Protein AF-A0A973HWC4-F1 (afdb_monomer_lite)

pLDDT: mean 94.31, std 5.57, range [58.97, 98.62]

Radius of gyration: 25.68 Å; chains: 1; bounding box: 54×40×79 Å

Sequence (268 aa):
MAFENDDMAVAEPAFKYSVRLGRYSCHKSVKNYLQFARSAQALLNNPKDRQTQNKASEAFRALDELKEDYAEDKESLFEASIVESKTHLNMENQGEAKRSANNAEQLLAKLESPKMNYKLQMTETFIDTEQADKAQTLIDELKDLKLTDKQKIKLNNLDNNLNSEMLQRQTTSFNDKGVAHYERGELEQAIAAFNQATSYEQAGTSVLLNSIQAKISLMERNSPDKKTLKECRTLLLRIGEMAKNDDRFARYARLRKTYDRLCRAASE

Foldseek 3Di:
DCVVVVVLVVQQVVLVVQCVVCVPHPSHDLVSLLSNLVSLLVVLADLPDPVNVVSLVVNVVSLVSQCVVCVVPLVSLLSSLLSQLSSCLSNVNLVVSVVSLVSSVVSQVVDPDDDLVSLLSSLVSCLSSVVLVSNVVSLVVSVPDDDDPVSVVSSVVSVVSSVVVVLVVQLVVLLVQLVVCVVVVVLVSSLVSLCSSVVDLPRDLVSLLSNLVSLLVVCVVPPQDPVSLVVNVVSDVSNPDDDPPPPCVVSNVVSVVSSVVSVVRNVD

Secondary structure (DSSP, 8-state):
-GGGGT-HHHHHHHHHHHHHHHTTSTT--HHHHHHHHHHHHTT---TTSHHHHHHHHHHHHHHHHHHHHTTT-HHHHHHHHHHHHHHHHHTT-HHHHHHHHHHHHHHHHT-SS--HHHHHHHHHHHHHTT-HHHHHHHHHHHHTS---HHHHHHHHHHHHHHHHHHHHHHHHHHHHHHHHHHHTT-HHHHHHHHHHHHTSTT--HHHHHHHHHHHHHHHHHS---HHHHHHHHHHHHHH----TTSTTHHHHHHHHHHHHHHHHHTT-

Structure (mmCIF, N/CA/C/O backbone):
data_AF-A0A973HWC4-F1
#
_entry.id   AF-A0A973HWC4-F1
#
loop_
_atom_site.group_PDB
_atom_site.id
_atom_site.type_symbol
_atom_site.label_atom_id
_atom_site.label_alt_id
_atom_site.label_comp_id
_atom_site.label_asym_id
_atom_site.label_entity_id
_atom_site.label_seq_id
_atom_site.pdbx_PDB_ins_code
_atom_site.Cartn_x
_atom_site.Cartn_y
_atom_site.Cartn_z
_atom_site.occupancy
_atom_site.B_iso_or_equiv
_atom_site.auth_seq_id
_atom_site.auth_comp_id
_atom_site.auth_asym_id
_atom_site.auth_atom_id
_atom_site.pdbx_PDB_model_num
ATOM 1 N N . MET A 1 1 ? 23.371 13.520 -12.692 1.00 58.97 1 MET A N 1
ATOM 2 C CA . MET A 1 1 ? 22.454 13.873 -13.813 1.00 58.97 1 MET A CA 1
ATOM 3 C C . MET A 1 1 ? 21.068 14.192 -13.256 1.00 58.97 1 MET A C 1
ATOM 5 O O . MET A 1 1 ? 20.806 13.776 -12.142 1.00 58.97 1 MET A O 1
ATOM 9 N N . ALA A 1 2 ? 20.184 14.898 -13.980 1.00 70.44 2 ALA A N 1
ATOM 10 C CA . ALA A 1 2 ? 18.859 15.305 -13.464 1.00 70.44 2 ALA A CA 1
ATOM 11 C C . ALA A 1 2 ? 18.061 14.138 -12.843 1.00 70.44 2 ALA A C 1
ATOM 13 O O . ALA A 1 2 ? 17.567 14.259 -11.731 1.00 70.44 2 ALA A O 1
ATOM 14 N N . PHE A 1 3 ? 18.068 12.969 -13.493 1.00 66.56 3 PHE A N 1
ATOM 15 C CA . PHE A 1 3 ? 17.453 11.739 -12.976 1.00 66.56 3 PHE A CA 1
ATOM 16 C C . PHE A 1 3 ? 18.066 11.227 -11.663 1.00 66.56 3 PHE A C 1
ATOM 18 O O . PHE A 1 3 ? 17.366 10.694 -10.819 1.00 66.56 3 PHE A O 1
ATOM 25 N N . GLU A 1 4 ? 19.381 11.362 -11.495 1.00 71.06 4 GLU A N 1
ATOM 26 C CA . GLU A 1 4 ? 20.100 10.912 -10.291 1.00 71.06 4 GLU A CA 1
ATOM 27 C C . GLU A 1 4 ? 19.945 11.895 -9.122 1.00 71.06 4 GLU A C 1
ATOM 29 O O . GLU A 1 4 ? 20.221 11.530 -7.985 1.00 71.06 4 GLU A O 1
ATOM 34 N N . ASN A 1 5 ? 19.512 13.126 -9.412 1.00 75.69 5 ASN A N 1
ATOM 35 C CA . ASN A 1 5 ? 19.248 14.184 -8.437 1.00 75.69 5 ASN A CA 1
ATOM 36 C C . ASN A 1 5 ? 17.737 14.359 -8.171 1.00 75.69 5 ASN A C 1
ATOM 38 O O . ASN A 1 5 ? 17.340 15.392 -7.640 1.00 75.69 5 ASN A O 1
ATOM 42 N N . ASP A 1 6 ? 16.907 13.401 -8.600 1.00 77.12 6 ASP A N 1
ATOM 43 C CA . ASP A 1 6 ? 15.439 13.416 -8.508 1.00 77.12 6 ASP A CA 1
ATOM 44 C C . ASP A 1 6 ? 14.732 14.607 -9.197 1.00 77.12 6 ASP A C 1
ATOM 46 O O . ASP A 1 6 ? 13.539 14.843 -8.994 1.00 77.12 6 ASP A O 1
ATOM 50 N N . ASP A 1 7 ? 15.417 15.322 -10.097 1.00 85.56 7 ASP A N 1
ATOM 51 C CA . ASP A 1 7 ? 14.821 16.370 -10.931 1.00 85.56 7 ASP A CA 1
ATOM 52 C C . ASP A 1 7 ? 14.117 15.751 -12.150 1.00 85.56 7 ASP A C 1
ATOM 54 O O . ASP A 1 7 ? 14.599 15.764 -13.290 1.00 85.56 7 ASP A O 1
ATOM 58 N N . MET A 1 8 ? 12.954 15.153 -11.885 1.00 87.06 8 MET A N 1
ATOM 59 C CA . MET A 1 8 ? 12.165 14.440 -12.893 1.00 87.06 8 MET A CA 1
ATOM 60 C C . MET A 1 8 ? 11.544 15.376 -13.936 1.00 87.06 8 MET A C 1
ATOM 62 O O . MET A 1 8 ? 11.329 14.959 -15.075 1.00 87.06 8 MET A O 1
ATOM 66 N N . ALA A 1 9 ? 11.315 16.646 -13.583 1.00 85.44 9 ALA A N 1
ATOM 67 C CA . ALA A 1 9 ? 10.799 17.664 -14.497 1.00 85.44 9 ALA A CA 1
ATOM 68 C C . ALA A 1 9 ? 11.803 17.999 -15.610 1.00 85.44 9 ALA A C 1
ATOM 70 O O . ALA A 1 9 ? 11.399 18.258 -16.744 1.00 85.44 9 ALA A O 1
ATOM 71 N N . VAL A 1 10 ? 13.105 17.947 -15.309 1.00 87.75 10 VAL A N 1
ATOM 72 C CA . VAL A 1 10 ? 14.177 18.107 -16.302 1.00 87.75 10 VAL A CA 1
ATOM 73 C C . VAL A 1 10 ? 14.545 16.774 -16.963 1.00 87.75 10 VAL A C 1
ATOM 75 O O . VAL A 1 10 ? 14.842 16.737 -18.160 1.00 87.75 10 VAL A O 1
ATOM 78 N N . ALA A 1 11 ? 14.507 15.664 -16.220 1.00 87.38 11 ALA A N 1
ATOM 79 C CA . ALA A 1 11 ? 14.864 14.348 -16.749 1.00 87.38 11 ALA A CA 1
ATOM 80 C C . ALA A 1 11 ? 13.880 13.844 -17.818 1.00 87.38 11 ALA A C 1
ATOM 82 O O . ALA A 1 11 ? 14.311 13.325 -18.850 1.00 87.38 11 ALA A O 1
ATOM 83 N N . GLU A 1 12 ? 12.573 14.024 -17.606 1.00 92.81 12 GLU A N 1
ATOM 84 C CA . GLU A 1 12 ? 11.542 13.551 -18.534 1.00 92.81 12 GLU A CA 1
ATOM 85 C C . GLU A 1 12 ? 11.714 14.085 -19.964 1.00 92.81 12 GLU A C 1
ATOM 87 O O . GLU A 1 12 ? 11.825 13.260 -20.878 1.00 92.81 12 GLU A O 1
ATOM 92 N N . PRO A 1 13 ? 11.808 15.408 -20.211 1.00 91.00 13 PRO A N 1
ATOM 93 C CA . PRO A 1 13 ? 11.966 15.906 -21.570 1.00 91.00 13 PRO A CA 1
ATOM 94 C C . PRO A 1 13 ? 13.300 15.459 -22.180 1.00 91.00 13 PRO A C 1
ATOM 96 O O . PRO A 1 13 ? 13.346 15.136 -23.366 1.00 91.00 13 PRO A O 1
ATOM 99 N N . ALA A 1 14 ? 14.378 15.362 -21.395 1.00 91.31 14 ALA A N 1
ATOM 100 C CA . ALA A 1 14 ? 15.679 14.895 -21.879 1.00 91.31 14 ALA A CA 1
ATOM 101 C C . ALA A 1 14 ? 15.636 13.434 -22.370 1.00 91.31 14 ALA A C 1
ATOM 103 O O . ALA A 1 14 ? 16.148 13.118 -23.453 1.00 91.31 14 ALA A O 1
ATOM 104 N N . PHE A 1 15 ? 14.980 12.541 -21.623 1.00 91.88 15 PHE A N 1
ATOM 105 C CA . PHE A 1 15 ? 14.791 11.159 -22.061 1.00 91.88 15 PHE A CA 1
ATOM 106 C C . PHE A 1 15 ? 13.797 11.051 -23.216 1.00 91.88 15 PHE A C 1
ATOM 108 O O . PHE A 1 15 ? 14.046 10.282 -24.143 1.00 91.88 15 PHE A O 1
ATOM 115 N N . LYS A 1 16 ? 12.747 11.881 -23.245 1.00 91.88 16 LYS A N 1
ATOM 116 C CA . LYS A 1 16 ? 11.830 11.976 -24.391 1.00 91.88 16 LYS A CA 1
ATOM 117 C C . LYS A 1 16 ? 12.575 12.317 -25.681 1.00 91.88 16 LYS A C 1
ATOM 119 O O . LYS A 1 16 ? 12.367 11.680 -26.714 1.00 91.88 16 LYS A O 1
ATOM 124 N N . TYR A 1 17 ? 13.480 13.297 -25.628 1.00 92.19 17 TYR A N 1
ATOM 125 C CA . TYR A 1 17 ? 14.336 13.642 -26.764 1.00 92.19 17 TYR A CA 1
ATOM 126 C C . TYR A 1 17 ? 15.286 12.500 -27.134 1.00 92.19 17 TYR A C 1
ATOM 128 O O . TYR A 1 17 ? 15.424 12.200 -28.319 1.00 92.19 17 TYR A O 1
ATOM 136 N N . SER A 1 18 ? 15.886 11.833 -26.145 1.00 91.19 18 SER A N 1
ATOM 137 C CA . SER A 1 18 ? 16.770 10.680 -26.369 1.00 91.19 18 SER A CA 1
ATOM 138 C C . SER A 1 18 ? 16.052 9.523 -27.069 1.00 91.19 18 SER A C 1
ATOM 140 O O . SER A 1 18 ? 16.591 8.960 -28.018 1.00 91.19 18 SER A O 1
ATOM 142 N N . VAL A 1 19 ? 14.815 9.212 -26.668 1.00 91.50 19 VAL A N 1
ATOM 143 C CA . VAL A 1 19 ? 13.956 8.231 -27.351 1.00 91.50 19 VAL A CA 1
ATOM 144 C C . VAL A 1 19 ? 13.692 8.672 -28.789 1.00 91.50 19 VAL A C 1
ATOM 146 O O . VAL A 1 19 ? 13.937 7.914 -29.723 1.00 91.50 19 VAL A O 1
ATOM 149 N N . ARG A 1 20 ? 13.273 9.927 -28.995 1.00 91.12 20 ARG A N 1
ATOM 150 C CA . ARG A 1 20 ? 12.935 10.447 -30.328 1.00 91.12 20 ARG A CA 1
ATOM 151 C C . ARG A 1 20 ? 14.114 10.423 -31.305 1.00 91.12 20 ARG A C 1
ATOM 153 O O . ARG A 1 20 ? 13.920 10.082 -32.466 1.00 91.12 20 ARG A O 1
ATOM 160 N N . LEU A 1 21 ? 15.310 10.803 -30.854 1.00 90.56 21 LEU A N 1
ATOM 161 C CA . LEU A 1 21 ? 16.526 10.813 -31.678 1.00 90.56 21 LEU A CA 1
ATOM 162 C C . LEU A 1 21 ? 17.102 9.403 -31.866 1.00 90.56 21 LEU A C 1
ATOM 164 O O . LEU A 1 21 ? 17.622 9.082 -32.932 1.00 90.56 21 LEU A O 1
ATOM 168 N N . GLY A 1 22 ? 16.986 8.552 -30.844 1.00 89.25 22 GLY A N 1
ATOM 169 C CA . GLY A 1 22 ? 17.477 7.178 -30.862 1.00 89.25 22 GLY A CA 1
ATOM 170 C C . GLY A 1 22 ? 16.628 6.226 -31.705 1.00 89.25 22 GLY A C 1
ATOM 171 O O . GLY A 1 22 ? 17.175 5.269 -32.240 1.00 89.25 22 GLY A O 1
ATOM 172 N N . ARG A 1 23 ? 15.329 6.509 -31.867 1.00 87.44 23 ARG A N 1
ATOM 173 C CA . ARG A 1 23 ? 14.291 5.607 -32.403 1.00 87.44 23 ARG A CA 1
ATOM 174 C C . ARG A 1 23 ? 14.672 4.802 -33.649 1.00 87.44 23 ARG A C 1
ATOM 176 O O . ARG A 1 23 ? 14.354 3.619 -33.728 1.00 87.44 23 ARG A O 1
ATOM 183 N N . TYR A 1 24 ? 15.345 5.443 -34.603 1.00 86.94 24 TYR A N 1
ATOM 184 C CA . TYR A 1 24 ? 15.732 4.856 -35.893 1.00 86.94 24 TYR A CA 1
ATOM 185 C C . TYR A 1 24 ? 17.252 4.816 -36.091 1.00 86.94 24 TYR A C 1
ATOM 187 O O . TYR A 1 24 ? 17.741 4.867 -37.217 1.00 86.94 24 TYR A O 1
ATOM 195 N N . SER A 1 25 ? 18.017 4.781 -35.000 1.00 87.38 25 SER A N 1
ATOM 196 C CA . SER A 1 25 ? 19.480 4.772 -35.040 1.00 87.38 25 SER A CA 1
ATOM 197 C C . SER A 1 25 ? 20.066 3.650 -34.188 1.00 87.38 25 SER A C 1
ATOM 199 O O . SER A 1 25 ? 19.376 3.007 -33.398 1.00 87.38 25 SER A O 1
ATOM 201 N N . CYS A 1 26 ? 21.381 3.461 -34.293 1.00 79.88 26 CYS A N 1
ATOM 202 C CA . CYS A 1 26 ? 22.136 2.558 -33.424 1.00 79.88 26 CYS A CA 1
ATOM 203 C C . CYS A 1 26 ? 22.135 2.980 -31.942 1.00 79.88 26 CYS A C 1
ATOM 205 O O . CYS A 1 26 ? 22.594 2.222 -31.093 1.00 79.88 26 CYS A O 1
ATOM 207 N N . HIS A 1 27 ? 21.624 4.173 -31.618 1.00 84.44 27 HIS A N 1
ATOM 208 C CA . HIS A 1 27 ? 21.503 4.676 -30.250 1.00 84.44 27 HIS A CA 1
ATOM 209 C C . HIS A 1 27 ? 20.153 4.341 -29.593 1.00 84.44 27 HIS A C 1
ATOM 211 O O . HIS A 1 27 ? 19.895 4.778 -28.467 1.00 84.44 27 HIS A O 1
ATOM 217 N N . LYS A 1 28 ? 19.284 3.573 -30.267 1.00 89.00 28 LYS A N 1
ATOM 218 C CA . LYS A 1 28 ? 18.062 3.023 -29.669 1.00 89.00 28 LYS A CA 1
ATOM 219 C C . LYS A 1 28 ? 18.419 2.168 -28.451 1.00 89.00 28 LYS A C 1
ATOM 221 O O . LYS A 1 28 ? 19.285 1.300 -28.524 1.00 89.00 28 LYS A O 1
ATOM 226 N N . SER A 1 29 ? 17.781 2.431 -27.313 1.00 93.00 29 SER A N 1
ATOM 227 C CA . SER A 1 29 ? 18.136 1.776 -26.054 1.00 93.00 29 SER A CA 1
ATOM 228 C C . SER A 1 29 ? 16.935 1.627 -25.138 1.00 93.00 29 SER A C 1
ATOM 230 O O . SER A 1 29 ? 16.309 2.628 -24.788 1.00 93.00 29 SER A O 1
ATOM 232 N N . VAL A 1 30 ? 16.709 0.402 -24.658 1.00 93.62 30 VAL A N 1
ATOM 233 C CA . VAL A 1 30 ? 15.759 0.049 -23.587 1.00 93.62 30 VAL A CA 1
ATOM 234 C C . VAL A 1 30 ? 15.823 1.049 -22.432 1.00 93.62 30 VAL A C 1
ATOM 236 O O . VAL A 1 30 ? 14.798 1.556 -21.979 1.00 93.62 30 VAL A O 1
ATOM 239 N N . LYS A 1 31 ? 17.038 1.400 -21.992 1.00 93.75 31 LYS A N 1
ATOM 240 C CA . LYS A 1 31 ? 17.255 2.321 -20.873 1.00 93.75 31 LYS A CA 1
ATOM 241 C C . LYS A 1 31 ? 16.602 3.681 -21.119 1.00 93.75 31 LYS A C 1
ATOM 243 O O . LYS A 1 31 ? 15.996 4.221 -20.205 1.00 93.75 31 LYS A O 1
ATOM 248 N N . ASN A 1 32 ? 16.691 4.233 -22.328 1.00 93.44 32 ASN A N 1
ATOM 249 C CA . ASN A 1 32 ? 16.110 5.545 -22.624 1.00 93.44 32 ASN A CA 1
ATOM 250 C C . ASN A 1 32 ? 14.579 5.515 -22.552 1.00 93.44 32 ASN A C 1
ATOM 252 O O . ASN A 1 32 ? 13.986 6.434 -21.993 1.00 93.44 32 ASN A O 1
ATOM 256 N N . TYR A 1 33 ? 13.954 4.451 -23.058 1.00 95.81 33 TYR A N 1
ATOM 257 C CA . TYR A 1 33 ? 12.503 4.258 -22.988 1.00 95.81 33 TYR A CA 1
ATOM 258 C C . TYR A 1 33 ? 12.023 4.062 -21.543 1.00 95.81 33 TYR A C 1
ATOM 260 O O . TYR A 1 33 ? 11.111 4.762 -21.103 1.00 95.81 33 TYR A O 1
ATOM 268 N N . LEU A 1 34 ? 12.672 3.178 -20.774 1.00 95.81 34 LEU A N 1
ATOM 269 C CA . LEU A 1 34 ? 12.318 2.951 -19.368 1.00 95.81 34 LEU A CA 1
ATOM 270 C C . LEU A 1 34 ? 12.499 4.217 -18.525 1.00 95.81 34 LEU A C 1
ATOM 272 O O . LEU A 1 34 ? 11.627 4.542 -17.722 1.00 95.81 34 LEU A O 1
ATOM 276 N N . GLN A 1 35 ? 13.595 4.958 -18.713 1.00 95.06 35 GLN A N 1
ATOM 277 C CA . GLN A 1 35 ? 13.838 6.183 -17.948 1.00 95.06 35 GLN A CA 1
ATOM 278 C C . GLN A 1 35 ? 12.908 7.322 -18.356 1.00 95.06 35 GLN A C 1
ATOM 280 O O . GLN A 1 35 ? 12.453 8.057 -17.484 1.00 95.06 35 GLN A O 1
ATOM 285 N N . PHE A 1 36 ? 12.549 7.429 -19.638 1.00 95.94 36 PHE A N 1
ATOM 286 C CA . PHE A 1 36 ? 11.492 8.339 -20.073 1.00 95.94 36 PHE A CA 1
ATOM 287 C C . PHE A 1 36 ? 10.180 8.052 -19.334 1.00 95.94 36 PHE A C 1
ATOM 289 O O . PHE A 1 36 ? 9.623 8.950 -18.703 1.00 95.94 36 PHE A O 1
ATOM 296 N N . ALA A 1 37 ? 9.724 6.797 -19.350 1.00 96.25 37 ALA A N 1
ATOM 297 C CA . ALA A 1 37 ? 8.481 6.412 -18.694 1.00 96.25 37 ALA A CA 1
ATOM 298 C C . ALA A 1 37 ? 8.535 6.631 -17.169 1.00 96.25 37 ALA A C 1
ATOM 300 O O . ALA A 1 37 ? 7.612 7.217 -16.607 1.00 96.25 37 ALA A O 1
ATOM 301 N N . ARG A 1 38 ? 9.633 6.253 -16.497 1.00 95.19 38 ARG A N 1
ATOM 302 C CA . ARG A 1 38 ? 9.817 6.468 -15.048 1.00 95.19 38 ARG A CA 1
ATOM 303 C C . ARG A 1 38 ? 9.838 7.950 -14.668 1.00 95.19 38 ARG A C 1
ATOM 305 O O . ARG A 1 38 ? 9.208 8.336 -13.690 1.00 95.19 38 ARG A O 1
ATOM 312 N N . SER A 1 39 ? 10.511 8.800 -15.442 1.00 93.94 39 SER A N 1
ATOM 313 C CA . SER A 1 39 ? 10.478 10.248 -15.198 1.00 93.94 39 SER A CA 1
ATOM 314 C C . SER A 1 39 ? 9.094 10.843 -15.461 1.00 93.94 39 SER A C 1
ATOM 316 O O . SER A 1 39 ? 8.664 11.727 -14.724 1.00 93.94 39 SER A O 1
ATOM 318 N N . ALA A 1 40 ? 8.362 10.335 -16.458 1.00 93.75 40 ALA A N 1
ATOM 319 C CA . ALA A 1 40 ? 6.988 10.753 -16.713 1.00 93.75 40 ALA A CA 1
ATOM 320 C C . ALA A 1 40 ? 6.047 10.398 -15.551 1.00 93.75 40 ALA A C 1
ATOM 322 O O . ALA A 1 40 ? 5.208 11.224 -15.202 1.00 93.75 40 ALA A O 1
ATOM 323 N N . GLN A 1 41 ? 6.217 9.234 -14.908 1.00 94.25 41 GLN A N 1
ATOM 324 C CA . GLN A 1 41 ? 5.400 8.797 -13.765 1.00 94.25 41 GLN A CA 1
ATOM 325 C C . GLN A 1 41 ? 5.384 9.794 -12.607 1.00 94.25 41 GLN A C 1
ATOM 327 O O . GLN A 1 41 ? 4.327 10.010 -12.020 1.00 94.25 41 GLN A O 1
ATOM 332 N N . ALA A 1 42 ? 6.522 10.427 -12.309 1.00 90.94 42 ALA A N 1
ATOM 333 C CA . ALA A 1 42 ? 6.634 11.428 -11.245 1.00 90.94 42 ALA A CA 1
ATOM 334 C C . ALA A 1 42 ? 5.786 12.690 -11.504 1.00 90.94 42 ALA A C 1
ATOM 336 O O . ALA A 1 42 ? 5.522 13.470 -10.592 1.00 90.94 42 ALA A O 1
ATOM 337 N N . LEU A 1 43 ? 5.358 12.893 -12.753 1.00 90.75 43 LEU A N 1
ATOM 338 C CA . LEU A 1 43 ? 4.545 14.026 -13.184 1.00 90.75 43 LEU A CA 1
ATOM 339 C C . LEU A 1 43 ? 3.058 13.666 -13.320 1.00 90.75 43 LEU A C 1
ATOM 341 O O . LEU A 1 43 ? 2.255 14.541 -13.640 1.00 90.75 43 LEU A O 1
ATOM 345 N N . LEU A 1 44 ? 2.677 12.403 -13.098 1.00 93.75 44 LEU A N 1
ATOM 346 C CA . LEU A 1 44 ? 1.295 11.937 -13.228 1.00 93.75 44 LEU A CA 1
ATOM 347 C C . LEU A 1 44 ? 0.492 12.229 -11.960 1.00 93.75 44 LEU A C 1
ATOM 349 O O . LEU A 1 44 ? 0.107 11.330 -11.220 1.00 93.75 44 LEU A O 1
ATOM 353 N N . ASN A 1 45 ? 0.249 13.515 -11.726 1.00 88.25 45 ASN A N 1
ATOM 354 C CA . ASN A 1 45 ? -0.578 14.000 -10.629 1.00 88.25 45 ASN A CA 1
ATOM 355 C C . ASN A 1 45 ? -1.972 14.348 -11.163 1.00 88.25 45 ASN A C 1
ATOM 357 O O . ASN A 1 45 ? -2.085 14.934 -12.236 1.00 88.25 45 ASN A O 1
ATOM 361 N N . ASN A 1 46 ? -3.032 14.040 -10.410 1.00 92.00 46 ASN A N 1
ATOM 362 C CA . ASN A 1 46 ? -4.427 14.303 -10.796 1.00 92.00 46 ASN A CA 1
ATOM 363 C C . ASN A 1 46 ? -4.839 13.628 -12.133 1.00 92.00 46 ASN A C 1
ATOM 365 O O . ASN A 1 46 ? -4.859 14.278 -13.181 1.00 92.00 46 ASN A O 1
ATOM 369 N N . PRO A 1 47 ? -5.240 12.343 -12.113 1.00 92.62 47 PRO A N 1
ATOM 370 C CA . PRO A 1 47 ? -5.563 11.548 -13.313 1.00 92.62 47 PRO A CA 1
ATOM 371 C C . PRO A 1 47 ? -6.680 12.106 -14.206 1.00 92.62 47 PRO A C 1
ATOM 373 O O . PRO A 1 47 ? -6.831 11.698 -15.361 1.00 92.62 47 PRO A O 1
ATOM 376 N N . LYS A 1 48 ? -7.497 13.021 -13.672 1.00 92.94 48 LYS A N 1
ATOM 377 C CA . LYS A 1 48 ? -8.598 13.668 -14.397 1.00 92.94 48 LYS A CA 1
ATOM 378 C C . LYS A 1 48 ? -8.125 14.826 -15.275 1.00 92.94 48 LYS A C 1
ATOM 380 O O . LYS A 1 48 ? -8.874 15.255 -16.149 1.00 92.94 48 LYS A O 1
ATOM 385 N N . ASP A 1 49 ? -6.916 15.337 -15.047 1.00 96.50 49 ASP A N 1
ATOM 386 C CA . ASP A 1 49 ? -6.350 16.401 -15.862 1.00 96.50 49 ASP A CA 1
ATOM 387 C C . ASP A 1 49 ? -5.917 15.889 -17.246 1.00 96.50 49 ASP A C 1
ATOM 389 O O . ASP A 1 49 ? -5.310 14.825 -17.398 1.00 96.50 49 ASP A O 1
ATOM 393 N N . ARG A 1 50 ? -6.206 16.682 -18.283 1.00 95.94 50 ARG A N 1
ATOM 394 C CA . ARG A 1 50 ? -5.921 16.313 -19.673 1.00 95.94 50 ARG A CA 1
ATOM 395 C C . ARG A 1 50 ? -4.420 16.224 -19.957 1.00 95.94 50 ARG A C 1
ATOM 397 O O . ARG A 1 50 ? -4.010 15.389 -20.762 1.00 95.94 50 ARG A O 1
ATOM 404 N N . GLN A 1 51 ? -3.595 17.079 -19.351 1.00 94.06 51 GLN A N 1
ATOM 405 C CA . GLN A 1 51 ? -2.143 17.025 -19.539 1.00 94.06 51 GLN A CA 1
ATOM 406 C C . GLN A 1 51 ? -1.571 15.759 -18.903 1.00 94.06 51 GLN A C 1
ATOM 408 O O . GLN A 1 51 ? -0.767 15.077 -19.542 1.00 94.06 51 GLN A O 1
ATOM 413 N N . THR A 1 52 ? -2.051 15.397 -17.712 1.00 95.50 52 THR A N 1
ATOM 414 C CA . THR A 1 52 ? -1.703 14.138 -17.041 1.00 95.50 52 THR A CA 1
ATOM 415 C C . THR A 1 52 ? -2.073 12.922 -17.892 1.00 95.50 52 THR A C 1
ATOM 417 O O . THR A 1 52 ? -1.227 12.063 -18.139 1.00 95.50 52 THR A O 1
ATOM 420 N N . GLN A 1 53 ? -3.287 12.882 -18.448 1.00 96.75 53 GLN A N 1
ATOM 421 C CA . GLN A 1 53 ? -3.721 11.802 -19.347 1.00 96.75 53 GLN A CA 1
ATOM 422 C C . GLN A 1 53 ? -2.871 11.705 -20.620 1.00 96.75 53 GLN A C 1
ATOM 424 O O . GLN A 1 53 ? -2.489 10.608 -21.038 1.00 96.75 53 GLN A O 1
ATOM 429 N N . ASN A 1 54 ? -2.540 12.847 -21.229 1.00 96.00 54 ASN A N 1
ATOM 430 C CA . ASN A 1 54 ? -1.673 12.885 -22.404 1.00 96.00 54 ASN A CA 1
ATOM 431 C C . ASN A 1 54 ? -0.277 12.348 -22.074 1.00 96.00 54 ASN A C 1
ATOM 433 O O . ASN A 1 54 ? 0.257 11.539 -22.828 1.00 96.00 54 ASN A O 1
ATOM 437 N N . LYS A 1 55 ? 0.301 12.753 -20.938 1.00 95.56 55 LYS A N 1
ATOM 438 C CA . LYS A 1 55 ? 1.633 12.307 -20.516 1.00 95.56 55 LYS A CA 1
ATOM 439 C C . LYS A 1 55 ? 1.660 10.817 -20.171 1.00 95.56 55 LYS A C 1
ATOM 441 O O . LYS A 1 55 ? 2.583 10.122 -20.586 1.00 95.56 55 LYS A O 1
ATOM 446 N N . ALA A 1 56 ? 0.623 10.302 -19.509 1.00 97.12 56 ALA A N 1
ATOM 447 C CA . ALA A 1 56 ? 0.467 8.865 -19.295 1.00 97.12 56 ALA A CA 1
ATOM 448 C C . ALA A 1 56 ? 0.399 8.110 -20.634 1.00 97.12 56 ALA A C 1
ATOM 450 O O . ALA A 1 56 ? 1.094 7.117 -20.819 1.00 97.12 56 ALA A O 1
ATOM 451 N N . SER A 1 57 ? -0.363 8.629 -21.602 1.00 97.56 57 SER A N 1
ATOM 452 C CA . SER A 1 57 ? -0.463 8.043 -22.947 1.00 97.56 57 SER A CA 1
ATOM 453 C C . SER A 1 57 ? 0.876 8.033 -23.692 1.00 97.56 57 SER A C 1
ATOM 455 O O . SER A 1 57 ? 1.168 7.089 -24.420 1.00 97.56 57 SER A O 1
ATOM 457 N N . GLU A 1 58 ? 1.707 9.065 -23.529 1.00 96.56 58 GLU A N 1
ATOM 458 C CA . GLU A 1 58 ? 3.064 9.081 -24.087 1.00 96.56 58 GLU A CA 1
ATOM 459 C C . GLU A 1 58 ? 3.962 8.021 -23.444 1.00 96.56 58 GLU A C 1
ATOM 461 O O . GLU A 1 58 ? 4.688 7.333 -24.162 1.00 96.56 58 GLU A O 1
ATOM 466 N N . ALA A 1 59 ? 3.891 7.862 -22.119 1.00 97.00 59 ALA A N 1
ATOM 467 C CA . ALA A 1 59 ? 4.629 6.824 -21.408 1.00 97.00 59 ALA A CA 1
ATOM 468 C C . ALA A 1 59 ? 4.203 5.420 -21.866 1.00 97.00 59 ALA A C 1
ATOM 470 O O . ALA A 1 59 ? 5.069 4.609 -22.179 1.00 97.00 59 ALA A O 1
ATOM 471 N N . PHE A 1 60 ? 2.897 5.153 -21.992 1.00 98.12 60 PHE A N 1
ATOM 472 C CA . PHE A 1 60 ? 2.395 3.871 -22.502 1.00 98.12 60 PHE A CA 1
ATOM 473 C C . PHE A 1 60 ? 2.877 3.589 -23.924 1.00 98.12 60 PHE A C 1
ATOM 475 O O . PHE A 1 60 ? 3.455 2.540 -24.159 1.00 98.12 60 PHE A O 1
ATOM 482 N N . ARG A 1 61 ? 2.780 4.558 -24.845 1.00 97.56 61 ARG A N 1
ATOM 483 C CA . ARG A 1 61 ? 3.287 4.386 -26.220 1.00 97.56 61 ARG A CA 1
ATOM 484 C C . ARG A 1 61 ? 4.777 4.058 -26.270 1.00 97.56 61 ARG A C 1
ATOM 486 O O . ARG A 1 61 ? 5.204 3.283 -27.116 1.00 97.56 61 ARG A O 1
ATOM 493 N N . ALA A 1 62 ? 5.572 4.670 -25.395 1.00 96.50 62 ALA A N 1
ATOM 494 C CA . ALA A 1 62 ? 6.995 4.372 -25.305 1.00 96.50 62 ALA A CA 1
ATOM 495 C C . ALA A 1 62 ? 7.253 2.951 -24.771 1.00 96.50 62 ALA A C 1
ATOM 497 O O . ALA A 1 62 ? 8.183 2.289 -25.225 1.00 96.50 62 ALA A O 1
ATOM 498 N N . LEU A 1 63 ? 6.440 2.475 -23.827 1.00 97.69 63 LEU A N 1
ATOM 499 C CA . LEU A 1 63 ? 6.535 1.114 -23.295 1.00 97.69 63 LEU A CA 1
ATOM 500 C C . LEU A 1 63 ? 6.057 0.074 -24.318 1.00 97.69 63 LEU A C 1
ATOM 502 O O . LEU A 1 63 ? 6.725 -0.944 -24.473 1.00 97.69 63 LEU A O 1
ATOM 506 N N . ASP A 1 64 ? 4.981 0.352 -25.056 1.00 97.50 64 ASP A N 1
ATOM 507 C CA . ASP A 1 64 ? 4.491 -0.495 -26.151 1.00 97.50 64 ASP A CA 1
ATOM 508 C C . ASP A 1 64 ? 5.557 -0.655 -27.237 1.00 97.50 64 ASP A C 1
ATOM 510 O O . ASP A 1 64 ? 5.902 -1.772 -27.612 1.00 97.50 64 ASP A O 1
ATOM 514 N N . GLU A 1 65 ? 6.163 0.452 -27.670 1.00 95.50 65 GLU A N 1
ATOM 515 C CA . GLU A 1 65 ? 7.249 0.421 -28.649 1.00 95.50 65 GLU A CA 1
ATOM 516 C C . GLU A 1 65 ? 8.461 -0.373 -28.140 1.00 95.50 65 GLU A C 1
ATOM 518 O O . GLU A 1 65 ? 8.981 -1.227 -28.853 1.00 95.50 65 GLU A O 1
ATOM 523 N N . LEU A 1 66 ? 8.875 -0.168 -26.881 1.00 95.75 66 LEU A N 1
ATOM 524 C CA . LEU A 1 66 ? 9.926 -0.985 -26.269 1.00 95.75 66 LEU A CA 1
ATOM 525 C C . LEU A 1 66 ? 9.569 -2.476 -26.333 1.00 95.75 66 LEU A C 1
ATOM 527 O O . LEU A 1 66 ? 10.424 -3.291 -26.667 1.00 95.75 66 LEU A O 1
ATOM 531 N N . LYS A 1 67 ? 8.328 -2.852 -26.021 1.00 96.19 67 LYS A N 1
ATOM 532 C CA . LYS A 1 67 ? 7.912 -4.259 -26.027 1.00 96.19 67 LYS A CA 1
ATOM 533 C C . LYS A 1 67 ? 7.882 -4.866 -27.425 1.00 96.19 67 LYS A C 1
ATOM 535 O O . LYS A 1 67 ? 8.211 -6.039 -27.560 1.00 96.19 67 LYS A O 1
ATOM 540 N N . GLU A 1 68 ? 7.505 -4.094 -28.440 1.00 95.88 68 GLU A N 1
ATOM 541 C CA . GLU A 1 68 ? 7.537 -4.534 -29.838 1.00 95.88 68 GLU A CA 1
ATOM 542 C C . GLU A 1 68 ? 8.978 -4.738 -30.322 1.00 95.88 68 GLU A C 1
ATOM 544 O O . GLU A 1 68 ? 9.309 -5.775 -30.894 1.00 95.88 68 GLU A O 1
ATOM 549 N N . ASP A 1 69 ? 9.854 -3.772 -30.048 1.00 93.56 69 ASP A N 1
ATOM 550 C CA . ASP A 1 69 ? 11.237 -3.783 -30.525 1.00 93.56 69 ASP A CA 1
ATOM 551 C C . ASP A 1 69 ? 12.140 -4.780 -29.787 1.00 93.56 69 ASP A C 1
ATOM 553 O O . ASP A 1 69 ? 13.119 -5.273 -30.350 1.00 93.56 69 ASP A O 1
ATOM 557 N N . TYR A 1 70 ? 11.826 -5.063 -28.521 1.00 94.56 70 TYR A N 1
ATOM 558 C CA . TYR A 1 70 ? 12.602 -5.932 -27.635 1.00 94.56 70 TYR A CA 1
ATOM 559 C C . TYR A 1 70 ? 11.778 -7.142 -27.162 1.00 94.56 70 TYR A C 1
ATOM 561 O O . TYR A 1 70 ? 11.930 -7.601 -26.031 1.00 94.56 70 TYR A O 1
ATOM 569 N N . ALA A 1 71 ? 10.919 -7.681 -28.035 1.00 94.94 71 ALA A N 1
ATOM 570 C CA . ALA A 1 71 ? 9.973 -8.759 -27.719 1.00 94.94 71 ALA A CA 1
ATOM 571 C C . ALA A 1 71 ? 10.619 -10.060 -27.194 1.00 94.94 71 ALA A C 1
ATOM 573 O O . ALA A 1 71 ? 9.991 -10.811 -26.450 1.00 94.94 71 ALA A O 1
ATOM 574 N N . GLU A 1 72 ? 11.877 -10.324 -27.548 1.00 94.81 72 GLU A N 1
ATOM 575 C CA . GLU A 1 72 ? 12.620 -11.503 -27.077 1.00 94.81 72 GLU A CA 1
ATOM 576 C C . GLU A 1 72 ? 13.400 -11.240 -25.774 1.00 94.81 72 GLU A C 1
ATOM 578 O O . GLU A 1 72 ? 13.837 -12.176 -25.099 1.00 94.81 72 GLU A O 1
ATOM 583 N N . ASP A 1 73 ? 13.567 -9.972 -25.381 1.00 95.50 73 ASP A N 1
ATOM 584 C CA . ASP A 1 73 ? 14.280 -9.595 -24.162 1.00 95.50 73 ASP A CA 1
ATOM 585 C C . ASP A 1 73 ? 13.330 -9.563 -22.961 1.00 95.50 73 ASP A C 1
ATOM 587 O O . ASP A 1 73 ? 12.740 -8.545 -22.589 1.00 95.50 73 ASP A O 1
ATOM 591 N N . LYS A 1 74 ? 13.222 -10.718 -22.308 1.00 96.00 74 LYS A N 1
ATOM 592 C CA . LYS A 1 74 ? 12.382 -10.910 -21.122 1.00 96.00 74 LYS A CA 1
ATOM 593 C C . LYS A 1 74 ? 12.721 -9.961 -19.966 1.00 96.00 74 LYS A C 1
ATOM 595 O O . LYS A 1 74 ? 11.811 -9.631 -19.208 1.00 96.00 74 LYS A O 1
ATOM 600 N N . GLU A 1 75 ? 13.980 -9.533 -19.800 1.00 96.06 75 GLU A N 1
ATOM 601 C CA . GLU A 1 75 ? 14.337 -8.579 -18.737 1.00 96.06 75 GLU A CA 1
ATOM 602 C C . GLU A 1 75 ? 13.724 -7.208 -19.034 1.00 96.06 75 GLU A C 1
ATOM 604 O O . GLU A 1 75 ? 13.068 -6.615 -18.174 1.00 96.06 75 GLU A O 1
ATOM 609 N N . SER A 1 76 ? 13.859 -6.748 -20.279 1.00 96.19 76 SER A N 1
ATOM 610 C CA . SER A 1 76 ? 13.265 -5.492 -20.745 1.00 96.19 76 SER A CA 1
ATOM 611 C C . SER A 1 76 ? 11.740 -5.509 -20.662 1.00 96.19 76 SER A C 1
ATOM 613 O O . SER A 1 76 ? 11.137 -4.555 -20.165 1.00 96.19 76 SER A O 1
ATOM 615 N N . LEU A 1 77 ? 11.106 -6.611 -21.074 1.00 98.00 77 LEU A N 1
ATOM 616 C CA . LEU A 1 77 ? 9.656 -6.786 -20.961 1.00 98.00 77 LEU A CA 1
ATOM 617 C C . LEU A 1 77 ? 9.180 -6.787 -19.501 1.00 98.00 77 LEU A C 1
ATOM 619 O O . LEU A 1 77 ? 8.121 -6.225 -19.195 1.00 98.00 77 LEU A O 1
ATOM 623 N N . PHE A 1 78 ? 9.939 -7.423 -18.601 1.00 98.19 78 PHE A N 1
ATOM 624 C CA . PHE A 1 78 ? 9.647 -7.436 -17.169 1.00 98.19 78 PHE A CA 1
ATOM 625 C C . PHE A 1 78 ? 9.666 -6.012 -16.613 1.00 98.19 78 PHE A C 1
ATOM 627 O O . PHE A 1 78 ? 8.677 -5.564 -16.032 1.00 98.19 78 PHE A O 1
ATOM 634 N N . GLU A 1 79 ? 10.755 -5.273 -16.839 1.00 97.81 79 GLU A N 1
ATOM 635 C CA . GLU A 1 79 ? 10.883 -3.904 -16.338 1.00 97.81 79 GLU A CA 1
ATOM 636 C C . GLU A 1 79 ? 9.821 -2.975 -16.934 1.00 97.81 79 GLU A C 1
ATOM 638 O O . GLU A 1 79 ? 9.240 -2.174 -16.201 1.00 97.81 79 GLU A O 1
ATOM 643 N N . ALA A 1 80 ? 9.501 -3.118 -18.223 1.00 98.19 80 ALA A N 1
ATOM 644 C CA . ALA A 1 80 ? 8.421 -2.365 -18.850 1.00 98.19 80 ALA A CA 1
ATOM 645 C C . ALA A 1 80 ? 7.067 -2.647 -18.182 1.00 98.19 80 ALA A C 1
ATOM 647 O O . ALA A 1 80 ? 6.337 -1.710 -17.874 1.00 98.19 80 ALA A O 1
ATOM 648 N N . SER A 1 81 ? 6.762 -3.911 -17.874 1.00 98.50 81 SER A N 1
ATOM 649 C CA . SER A 1 81 ? 5.508 -4.299 -17.209 1.00 98.50 81 SER A CA 1
ATOM 650 C C . SER A 1 81 ? 5.411 -3.771 -15.768 1.00 98.50 81 SER A C 1
ATOM 652 O O . SER A 1 81 ? 4.334 -3.368 -15.328 1.00 98.50 81 SER A O 1
ATOM 654 N N . ILE A 1 82 ? 6.533 -3.709 -15.039 1.00 98.44 82 ILE A N 1
ATOM 655 C CA . ILE A 1 82 ? 6.605 -3.066 -13.714 1.00 98.44 82 ILE A CA 1
ATOM 656 C C . ILE A 1 82 ? 6.301 -1.567 -13.830 1.00 98.44 82 ILE A C 1
ATOM 658 O O . ILE A 1 82 ? 5.504 -1.026 -13.060 1.00 98.44 82 ILE A O 1
ATOM 662 N N . VAL A 1 83 ? 6.912 -0.892 -14.809 1.00 98.12 83 VAL A N 1
ATOM 663 C CA . VAL A 1 83 ? 6.669 0.534 -15.053 1.00 98.12 83 VAL A CA 1
ATOM 664 C C . VAL A 1 83 ? 5.208 0.757 -15.450 1.00 98.12 83 VAL A C 1
ATOM 666 O O . VAL A 1 83 ? 4.554 1.600 -14.856 1.00 98.12 83 VAL A O 1
ATOM 669 N N . GLU A 1 84 ? 4.628 -0.029 -16.352 1.00 98.38 84 GLU A N 1
ATOM 670 C CA . GLU A 1 84 ? 3.200 0.084 -16.688 1.00 98.38 84 GLU A CA 1
ATOM 671 C C . GLU A 1 84 ? 2.283 -0.076 -15.483 1.00 98.38 84 GLU A C 1
ATOM 673 O O . GLU A 1 84 ? 1.373 0.733 -15.308 1.00 98.38 84 GLU A O 1
ATOM 678 N N . SER A 1 85 ? 2.542 -1.074 -14.631 1.00 98.50 85 SER A N 1
ATOM 679 C CA . SER A 1 85 ? 1.765 -1.288 -13.410 1.00 98.50 85 SER A CA 1
ATOM 680 C C . SER A 1 85 ? 1.738 -0.020 -12.559 1.00 98.50 85 SER A C 1
ATOM 682 O O . SER A 1 85 ? 0.671 0.450 -12.166 1.00 98.50 85 SER A O 1
ATOM 684 N N . LYS A 1 86 ? 2.906 0.592 -12.334 1.00 97.75 86 LYS A N 1
ATOM 685 C CA . LYS A 1 86 ? 3.008 1.832 -11.560 1.00 97.75 86 LYS A CA 1
ATOM 686 C C . LYS A 1 86 ? 2.369 3.030 -12.272 1.00 97.75 86 LYS A C 1
ATOM 688 O O . LYS A 1 86 ? 1.739 3.855 -11.619 1.00 97.75 86 LYS A O 1
ATOM 693 N N . THR A 1 87 ? 2.452 3.105 -13.601 1.00 97.81 87 THR A N 1
ATOM 694 C CA . THR A 1 87 ? 1.765 4.142 -14.392 1.00 97.81 87 THR A CA 1
ATOM 695 C C . THR A 1 87 ? 0.249 4.021 -14.249 1.00 97.81 87 THR A C 1
ATOM 697 O O . THR A 1 87 ? -0.423 5.027 -14.035 1.00 97.81 87 THR A O 1
ATOM 700 N N . HIS A 1 88 ? -0.305 2.807 -14.310 1.00 98.31 88 HIS A N 1
ATOM 701 C CA . HIS A 1 88 ? -1.732 2.580 -14.088 1.00 98.31 88 HIS A CA 1
ATOM 702 C C . HIS A 1 88 ? -2.167 2.948 -12.666 1.00 98.31 88 HIS A C 1
ATOM 704 O O . HIS A 1 88 ? -3.225 3.557 -12.522 1.00 98.31 88 HIS A O 1
ATOM 710 N N . LEU A 1 89 ? -1.352 2.664 -11.643 1.00 96.69 89 LEU A N 1
ATOM 711 C CA . LEU A 1 89 ? -1.624 3.092 -10.263 1.00 96.69 89 LEU A CA 1
ATOM 712 C C . LEU A 1 89 ? -1.673 4.612 -10.124 1.00 96.69 89 LEU A C 1
ATOM 714 O O . LEU A 1 89 ? -2.631 5.137 -9.565 1.00 96.69 89 LEU A O 1
ATOM 718 N N . ASN A 1 90 ? -0.694 5.324 -10.691 1.00 96.31 90 ASN A N 1
ATOM 719 C CA . ASN A 1 90 ? -0.689 6.790 -10.678 1.00 96.31 90 ASN A CA 1
ATOM 720 C C . ASN A 1 90 ? -1.908 7.379 -11.403 1.00 96.31 90 ASN A C 1
ATOM 722 O O . ASN A 1 90 ? -2.300 8.503 -11.120 1.00 96.31 90 ASN A O 1
ATOM 726 N N . MET A 1 91 ? -2.510 6.618 -12.319 1.00 97.06 91 MET A N 1
ATOM 727 C CA . MET A 1 91 ? -3.727 6.978 -13.045 1.00 97.06 91 MET A CA 1
ATOM 728 C C . MET A 1 91 ? -5.014 6.427 -12.405 1.00 97.06 91 MET A C 1
ATOM 730 O O . MET A 1 91 ? -6.053 6.447 -13.059 1.00 97.06 91 MET A O 1
ATOM 734 N N . GLU A 1 92 ? -4.959 5.924 -11.165 1.00 96.69 92 GLU A N 1
ATOM 735 C CA . GLU A 1 92 ? -6.091 5.336 -10.421 1.00 96.69 92 GLU A CA 1
ATOM 736 C C . GLU A 1 92 ? -6.768 4.140 -11.135 1.00 96.69 92 GLU A C 1
ATOM 738 O O . GLU A 1 92 ? -7.906 3.769 -10.849 1.00 96.69 92 GLU A O 1
ATOM 743 N N . ASN A 1 93 ? -6.050 3.475 -12.046 1.00 96.56 93 ASN A N 1
ATOM 744 C CA . ASN A 1 93 ? -6.534 2.337 -12.830 1.00 96.56 93 ASN A CA 1
ATOM 745 C C . ASN A 1 93 ? -6.107 0.996 -12.203 1.00 96.56 93 ASN A C 1
ATOM 747 O O . ASN A 1 93 ? -5.337 0.235 -12.795 1.00 96.56 93 ASN A O 1
ATOM 751 N N . GLN A 1 94 ? -6.628 0.684 -11.012 1.00 96.31 94 GLN A N 1
ATOM 752 C CA . GLN A 1 94 ? -6.221 -0.484 -10.206 1.00 96.31 94 GLN A CA 1
ATOM 753 C C . GLN A 1 94 ? -6.301 -1.825 -10.960 1.00 96.31 94 GLN A C 1
ATOM 755 O O . GLN A 1 94 ? -5.435 -2.690 -10.814 1.00 96.31 94 GLN A O 1
ATOM 760 N N . GLY A 1 95 ? -7.337 -2.011 -11.786 1.00 98.00 95 GLY A N 1
ATOM 761 C CA . GLY A 1 95 ? -7.538 -3.244 -12.553 1.00 98.00 95 GLY A CA 1
ATOM 762 C C . GLY A 1 95 ? -6.431 -3.499 -13.579 1.00 98.00 95 GLY A C 1
ATOM 763 O O . GLY A 1 95 ? -5.909 -4.611 -13.654 1.00 98.00 95 GLY A O 1
ATOM 764 N N . GLU A 1 96 ? -6.038 -2.465 -14.325 1.00 98.31 96 GLU A N 1
ATOM 765 C CA . GLU A 1 96 ? -4.951 -2.556 -15.305 1.00 98.31 96 GLU A CA 1
ATOM 766 C C . GLU A 1 96 ? -3.588 -2.659 -14.621 1.00 98.31 96 GLU A C 1
ATOM 768 O O . GLU A 1 96 ? -2.770 -3.481 -15.024 1.00 98.31 96 GLU A O 1
ATOM 773 N N . ALA A 1 97 ? -3.380 -1.942 -13.511 1.00 98.44 97 ALA A N 1
ATOM 774 C CA . ALA A 1 97 ? -2.170 -2.091 -12.708 1.00 98.44 97 ALA A CA 1
ATOM 775 C C . ALA A 1 97 ? -1.949 -3.552 -12.287 1.00 98.44 97 ALA A C 1
ATOM 777 O O . ALA A 1 97 ? -0.886 -4.130 -12.516 1.00 98.44 97 ALA A O 1
ATOM 778 N N . LYS A 1 98 ? -2.995 -4.201 -11.764 1.00 98.50 98 LYS A N 1
ATOM 779 C CA . LYS A 1 98 ? -2.946 -5.616 -11.383 1.00 98.50 98 LYS A CA 1
ATOM 780 C C . LYS A 1 98 ? -2.677 -6.541 -12.576 1.00 98.50 98 LYS A C 1
ATOM 782 O O . LYS A 1 98 ? -1.969 -7.537 -12.424 1.00 98.50 98 LYS A O 1
ATOM 787 N N . ARG A 1 99 ? -3.216 -6.237 -13.763 1.00 98.56 99 ARG A N 1
ATOM 788 C CA . ARG A 1 99 ? -2.932 -6.997 -14.996 1.00 98.56 99 ARG A CA 1
ATOM 789 C C . ARG A 1 99 ? -1.463 -6.880 -15.400 1.00 98.56 99 ARG A C 1
ATOM 791 O O . ARG A 1 99 ? -0.828 -7.914 -15.604 1.00 98.56 99 ARG A O 1
ATOM 798 N N . SER A 1 100 ? -0.907 -5.670 -15.439 1.00 98.50 100 SER A N 1
ATOM 799 C CA . SER A 1 100 ? 0.515 -5.444 -15.735 1.00 98.50 100 SER A CA 1
ATOM 800 C C . SER A 1 100 ? 1.429 -6.113 -14.704 1.00 98.50 100 SER A C 1
ATOM 802 O O . SER A 1 100 ? 2.410 -6.748 -15.086 1.00 98.50 100 SER A O 1
ATOM 804 N N . ALA A 1 101 ? 1.074 -6.076 -13.414 1.00 98.62 101 ALA A N 1
ATOM 805 C CA . ALA A 1 101 ? 1.797 -6.792 -12.362 1.00 98.62 101 ALA A CA 1
ATOM 806 C C . ALA A 1 101 ? 1.800 -8.317 -12.578 1.00 98.62 101 ALA A C 1
ATOM 808 O O . ALA A 1 101 ? 2.840 -8.959 -12.461 1.00 98.62 101 ALA A O 1
ATOM 809 N N . ASN A 1 102 ? 0.660 -8.909 -12.949 1.00 98.56 102 ASN A N 1
ATOM 810 C CA . ASN A 1 102 ? 0.589 -10.340 -13.267 1.00 98.56 102 ASN A CA 1
ATOM 811 C C . ASN A 1 102 ? 1.403 -10.701 -14.520 1.00 98.56 102 ASN A C 1
ATOM 813 O O . ASN A 1 102 ? 2.000 -11.773 -14.576 1.00 98.56 102 ASN A O 1
ATOM 817 N N . ASN A 1 103 ? 1.462 -9.816 -15.518 1.00 98.19 103 ASN A N 1
ATOM 818 C CA . ASN A 1 103 ? 2.338 -10.018 -16.671 1.00 98.19 103 ASN A CA 1
ATOM 819 C C . ASN A 1 103 ? 3.823 -9.972 -16.267 1.00 98.19 103 ASN A C 1
ATOM 821 O O . ASN A 1 103 ? 4.603 -10.836 -16.668 1.00 98.19 103 ASN A O 1
ATOM 825 N N . ALA A 1 104 ? 4.207 -9.006 -15.425 1.00 98.38 104 ALA A N 1
ATOM 826 C CA . ALA A 1 104 ? 5.562 -8.910 -14.887 1.00 98.38 104 ALA A CA 1
ATOM 827 C C . ALA A 1 104 ? 5.955 -10.184 -14.118 1.00 98.38 104 ALA A C 1
ATOM 829 O O . ALA A 1 104 ? 7.032 -10.727 -14.345 1.00 98.38 104 ALA A O 1
ATOM 830 N N . GLU A 1 105 ? 5.068 -10.727 -13.282 1.00 98.31 105 GLU A N 1
ATOM 831 C CA . GLU A 1 105 ? 5.293 -12.000 -12.582 1.00 98.31 105 GLU A CA 1
ATOM 832 C C . GLU A 1 105 ? 5.596 -13.152 -13.554 1.00 98.31 105 GLU A C 1
ATOM 834 O O . GLU A 1 105 ? 6.571 -13.883 -13.371 1.00 98.31 105 GLU A O 1
ATOM 839 N N . GLN A 1 106 ? 4.801 -13.296 -14.620 1.00 98.06 106 GLN A N 1
ATOM 840 C CA . GLN A 1 106 ? 5.015 -14.342 -15.625 1.00 98.06 106 GLN A CA 1
ATOM 841 C C . GLN A 1 106 ? 6.353 -14.188 -16.353 1.00 98.06 106 GLN A C 1
ATOM 843 O O . GLN A 1 106 ? 6.992 -15.185 -16.687 1.00 98.06 106 GLN A O 1
ATOM 848 N N . LEU A 1 107 ? 6.777 -12.952 -16.623 1.00 97.94 107 LEU A N 1
ATOM 849 C CA . LEU A 1 107 ? 8.064 -12.667 -17.253 1.00 97.94 107 LEU A CA 1
ATOM 850 C C . LEU A 1 107 ? 9.224 -12.970 -16.304 1.00 97.94 107 LEU A C 1
ATOM 852 O O . LEU A 1 107 ? 10.178 -13.627 -16.716 1.00 97.94 107 LEU A O 1
ATOM 856 N N . LEU A 1 108 ? 9.105 -12.581 -15.032 1.00 97.38 108 LEU A N 1
ATOM 857 C CA . LEU A 1 108 ? 10.087 -12.876 -13.990 1.00 97.38 108 LEU A CA 1
ATOM 858 C C . LEU A 1 108 ? 10.304 -14.386 -13.834 1.00 97.38 108 LEU A C 1
ATOM 860 O O . LEU A 1 108 ? 11.446 -14.834 -13.770 1.00 97.38 108 LEU A O 1
ATOM 864 N N . ALA A 1 109 ? 9.222 -15.170 -13.837 1.00 96.50 109 ALA A N 1
ATOM 865 C CA . ALA A 1 109 ? 9.273 -16.629 -13.742 1.00 96.50 109 ALA A CA 1
ATOM 866 C C . ALA A 1 109 ? 9.951 -17.306 -14.951 1.00 96.50 109 ALA A C 1
ATOM 868 O O . ALA A 1 109 ? 10.405 -18.443 -14.848 1.00 96.50 109 ALA A O 1
ATOM 869 N N . LYS A 1 110 ? 10.030 -16.623 -16.103 1.00 96.06 110 LYS A N 1
ATOM 870 C CA . LYS A 1 110 ? 10.691 -17.114 -17.327 1.00 96.06 110 LYS A CA 1
ATOM 871 C C . LYS A 1 110 ? 12.180 -16.753 -17.408 1.00 96.06 110 LYS A C 1
ATOM 873 O O . LYS A 1 110 ? 12.811 -17.106 -18.413 1.00 96.06 110 LYS A O 1
ATOM 878 N N . LEU A 1 111 ? 12.717 -16.021 -16.429 1.00 94.69 111 LEU A N 1
ATOM 879 C CA . LEU A 1 111 ? 14.141 -15.700 -16.328 1.00 94.69 111 LEU A CA 1
ATOM 880 C C . LEU A 1 111 ? 14.875 -16.838 -15.609 1.00 94.69 111 LEU A C 1
ATOM 882 O O . LEU A 1 111 ? 14.475 -17.249 -14.526 1.00 94.69 111 LEU A O 1
ATOM 886 N N . GLU A 1 112 ? 15.978 -17.322 -16.182 1.00 88.75 112 GLU A N 1
ATOM 887 C CA . GLU A 1 112 ? 16.757 -18.431 -15.602 1.00 88.75 112 GLU A CA 1
ATOM 888 C C . GLU A 1 112 ? 17.473 -18.041 -14.301 1.00 88.75 112 GLU A C 1
ATOM 890 O O . GLU A 1 112 ? 17.711 -18.873 -13.430 1.00 88.75 112 GLU A O 1
ATOM 895 N N . SER A 1 113 ? 17.854 -16.770 -14.159 1.00 88.81 113 SER A N 1
ATOM 896 C CA . SER A 1 113 ? 18.580 -16.254 -12.991 1.00 88.81 113 SER A CA 1
ATOM 897 C C . SER A 1 113 ? 18.231 -14.784 -12.746 1.00 88.81 113 SER A C 1
ATOM 899 O O . SER A 1 113 ? 19.051 -13.895 -12.987 1.00 88.81 113 SER A O 1
ATOM 901 N N . PRO A 1 114 ? 16.995 -14.491 -12.299 1.00 91.12 114 PRO A N 1
ATOM 902 C CA . PRO A 1 114 ? 16.543 -13.122 -12.118 1.00 91.12 114 PRO A CA 1
ATOM 903 C C . PRO A 1 114 ? 17.380 -12.403 -11.058 1.00 91.12 114 PRO A C 1
ATOM 905 O O . PRO A 1 114 ? 17.627 -12.918 -9.964 1.00 91.12 114 PRO A O 1
ATOM 908 N N . LYS A 1 115 ? 17.776 -11.164 -11.366 1.00 93.62 115 LYS A N 1
ATOM 909 C CA . LYS A 1 115 ? 18.498 -10.297 -10.429 1.00 93.62 115 LYS A CA 1
ATOM 910 C C . LYS A 1 115 ? 17.667 -10.120 -9.159 1.00 93.62 115 LYS A C 1
ATOM 912 O O . LYS A 1 115 ? 16.460 -9.901 -9.220 1.00 93.62 115 LYS A O 1
ATOM 917 N N . MET A 1 116 ? 18.322 -10.093 -8.001 1.00 94.62 116 MET A N 1
ATOM 918 C CA . MET A 1 116 ? 17.638 -9.903 -6.713 1.00 94.62 116 MET A CA 1
ATOM 919 C C . MET A 1 116 ? 16.786 -8.623 -6.673 1.00 94.62 116 MET A C 1
ATOM 921 O O . MET A 1 116 ? 15.689 -8.592 -6.122 1.00 94.62 116 MET A O 1
ATOM 925 N N . ASN A 1 117 ? 17.264 -7.565 -7.332 1.00 94.69 117 ASN A N 1
ATOM 926 C CA . ASN A 1 117 ? 16.527 -6.309 -7.442 1.00 94.69 117 ASN A CA 1
ATOM 927 C C . ASN A 1 117 ? 15.229 -6.434 -8.257 1.00 94.69 117 ASN A C 1
ATOM 929 O O . ASN A 1 117 ? 14.344 -5.606 -8.068 1.00 94.69 117 ASN A O 1
ATOM 933 N N . TYR A 1 118 ? 15.092 -7.429 -9.138 1.00 97.06 118 TYR A N 1
ATOM 934 C CA . TYR A 1 118 ? 13.843 -7.703 -9.854 1.00 97.06 118 TYR A CA 1
ATOM 935 C C . TYR A 1 118 ? 12.812 -8.353 -8.935 1.00 97.06 118 TYR A C 1
ATOM 937 O O . TYR A 1 118 ? 11.678 -7.891 -8.893 1.00 97.06 118 TYR A O 1
ATOM 945 N N . LYS A 1 119 ? 13.214 -9.316 -8.097 1.00 97.19 119 LYS A N 1
ATOM 946 C CA . LYS A 1 119 ? 12.326 -9.891 -7.071 1.00 97.19 119 LYS A CA 1
ATOM 947 C C . LYS A 1 119 ? 11.851 -8.838 -6.062 1.00 97.19 119 LYS A C 1
ATOM 949 O O . LYS A 1 119 ? 10.667 -8.785 -5.741 1.00 97.19 119 LYS A O 1
ATOM 954 N N . LEU A 1 120 ? 12.741 -7.939 -5.630 1.00 97.94 120 LEU A N 1
ATOM 955 C CA . LEU A 1 120 ? 12.375 -6.812 -4.759 1.00 97.94 120 LEU A CA 1
ATOM 956 C C . LEU A 1 120 ? 11.405 -5.830 -5.439 1.00 97.94 120 LEU A C 1
ATOM 958 O O . LEU A 1 120 ? 10.465 -5.375 -4.799 1.00 97.94 120 LEU A O 1
ATOM 962 N N . GLN A 1 121 ? 11.611 -5.510 -6.723 1.00 97.56 121 GLN A N 1
ATOM 963 C CA . GLN A 1 121 ? 10.676 -4.674 -7.495 1.00 97.56 121 GLN A CA 1
ATOM 964 C C . GLN A 1 121 ? 9.315 -5.354 -7.685 1.00 97.56 121 GLN A C 1
ATOM 966 O O . GLN A 1 121 ? 8.282 -4.697 -7.590 1.00 97.56 121 GLN A O 1
ATOM 971 N N . MET A 1 122 ? 9.302 -6.667 -7.919 1.00 98.56 122 MET A N 1
ATOM 972 C CA . MET A 1 122 ? 8.065 -7.436 -8.046 1.00 98.56 122 MET A CA 1
ATOM 973 C C . MET A 1 122 ? 7.291 -7.474 -6.725 1.00 98.56 122 MET A C 1
ATOM 975 O O . MET A 1 122 ? 6.081 -7.279 -6.718 1.00 98.56 122 MET A O 1
ATOM 979 N N . THR A 1 123 ? 7.999 -7.640 -5.604 1.00 98.31 123 THR A N 1
ATOM 980 C CA . THR A 1 123 ? 7.420 -7.586 -4.251 1.00 98.31 123 THR A CA 1
ATOM 981 C C . THR A 1 123 ? 6.750 -6.238 -3.992 1.00 98.31 123 THR A C 1
ATOM 983 O O . THR A 1 123 ? 5.586 -6.192 -3.610 1.00 98.31 123 THR A O 1
ATOM 986 N N . GLU A 1 124 ? 7.460 -5.140 -4.264 1.00 98.19 124 GLU A N 1
ATOM 987 C CA . GLU A 1 124 ? 6.928 -3.775 -4.173 1.00 98.19 124 GLU A CA 1
ATOM 988 C C . GLU A 1 124 ? 5.686 -3.593 -5.053 1.00 98.19 124 GLU A C 1
ATOM 990 O O . GLU A 1 124 ? 4.666 -3.097 -4.590 1.00 98.19 124 GLU A O 1
ATOM 995 N N . THR A 1 125 ? 5.725 -4.103 -6.285 1.00 98.31 125 THR A N 1
ATOM 996 C CA . THR A 1 125 ? 4.590 -4.043 -7.217 1.00 98.31 125 THR A CA 1
ATOM 997 C C . THR A 1 125 ? 3.379 -4.832 -6.710 1.00 98.31 125 THR A C 1
ATOM 999 O O . THR A 1 125 ? 2.242 -4.406 -6.905 1.00 98.31 125 THR A O 1
ATOM 1002 N N . PHE A 1 126 ? 3.577 -5.975 -6.047 1.00 98.44 126 PHE A N 1
ATOM 1003 C CA . PHE A 1 126 ? 2.472 -6.726 -5.447 1.00 98.44 126 PHE A CA 1
ATOM 1004 C C . PHE A 1 126 ? 1.842 -6.011 -4.258 1.00 98.44 126 PHE A C 1
ATOM 1006 O O . PHE A 1 126 ? 0.619 -6.041 -4.147 1.00 98.44 126 PHE A O 1
ATOM 1013 N N . ILE A 1 127 ? 2.639 -5.353 -3.415 1.00 97.00 127 ILE A N 1
ATOM 1014 C CA . ILE A 1 127 ? 2.126 -4.512 -2.323 1.00 97.00 127 ILE A CA 1
ATOM 1015 C C . ILE A 1 127 ? 1.278 -3.384 -2.920 1.00 97.00 127 ILE A C 1
ATOM 1017 O O . ILE A 1 127 ? 0.076 -3.318 -2.676 1.00 97.00 127 ILE A O 1
ATOM 1021 N N . ASP A 1 128 ? 1.869 -2.619 -3.838 1.00 95.62 128 ASP A N 1
ATOM 1022 C CA . ASP A 1 128 ? 1.242 -1.491 -4.530 1.00 95.62 128 ASP A CA 1
ATOM 1023 C 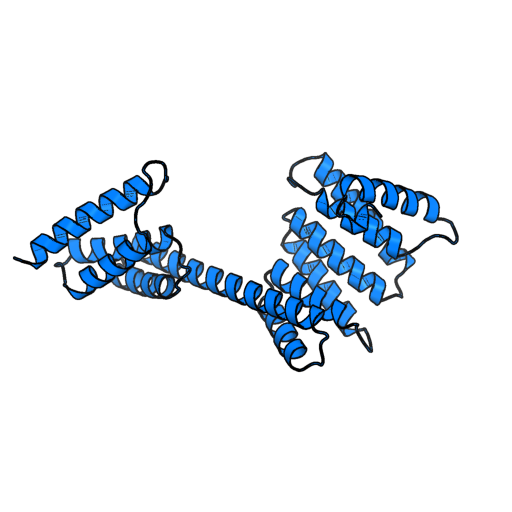C . ASP A 1 128 ? -0.068 -1.864 -5.266 1.00 95.62 128 ASP A C 1
ATOM 1025 O O . ASP A 1 128 ? -0.971 -1.041 -5.413 1.00 95.62 128 ASP A O 1
ATOM 1029 N N . THR A 1 129 ? -0.190 -3.107 -5.745 1.00 96.62 129 THR A N 1
ATOM 1030 C CA . THR A 1 129 ? -1.386 -3.621 -6.448 1.00 96.62 129 THR A CA 1
ATOM 1031 C C . THR A 1 129 ? -2.316 -4.452 -5.559 1.00 96.62 129 THR A C 1
ATOM 1033 O O . THR A 1 129 ? -3.189 -5.168 -6.061 1.00 96.62 129 THR A O 1
ATOM 1036 N N . GLU A 1 130 ? -2.148 -4.356 -4.239 1.00 95.38 130 GLU A N 1
ATOM 1037 C CA . GLU A 1 130 ? -2.955 -5.016 -3.208 1.00 95.38 130 GLU A CA 1
ATOM 1038 C C . GLU A 1 130 ? -2.938 -6.559 -3.250 1.00 95.38 130 GLU A C 1
ATOM 1040 O O . GLU A 1 130 ? -3.825 -7.218 -2.699 1.00 95.38 130 GLU A O 1
ATOM 1045 N N . GLN A 1 131 ? -1.916 -7.164 -3.853 1.00 96.06 131 GLN A N 1
ATOM 1046 C CA . GLN A 1 131 ? -1.738 -8.613 -4.001 1.00 96.06 131 GLN A CA 1
ATOM 1047 C C . GLN A 1 131 ? -0.931 -9.211 -2.836 1.00 96.06 131 GLN A C 1
ATOM 1049 O O . GLN A 1 131 ? 0.145 -9.778 -3.032 1.00 96.06 131 GLN A O 1
ATOM 1054 N N . ALA A 1 132 ? -1.471 -9.087 -1.620 1.00 94.81 132 ALA A N 1
ATOM 1055 C CA . ALA A 1 132 ? -0.778 -9.409 -0.368 1.00 94.81 132 ALA A CA 1
ATOM 1056 C C . ALA A 1 132 ? -0.191 -10.832 -0.314 1.00 94.81 132 ALA A C 1
ATOM 1058 O O . ALA A 1 132 ? 0.969 -10.990 0.052 1.00 94.81 132 ALA A O 1
ATOM 1059 N N . ASP A 1 133 ? -0.938 -11.853 -0.746 1.00 95.12 133 ASP A N 1
ATOM 1060 C CA . ASP A 1 133 ? -0.477 -13.251 -0.691 1.00 95.12 133 ASP A CA 1
ATOM 1061 C C . ASP A 1 133 ? 0.780 -13.483 -1.548 1.00 95.12 133 ASP A C 1
ATOM 1063 O O . ASP A 1 133 ? 1.719 -14.178 -1.147 1.00 95.12 133 ASP A O 1
ATOM 1067 N N . LYS A 1 134 ? 0.829 -12.850 -2.728 1.00 97.69 134 LYS A N 1
ATOM 1068 C CA . LYS A 1 134 ? 1.983 -12.925 -3.633 1.00 97.69 134 LYS A CA 1
ATOM 1069 C C . LYS A 1 134 ? 3.173 -12.137 -3.091 1.00 97.69 134 LYS A C 1
ATOM 1071 O O . LYS A 1 134 ? 4.305 -12.612 -3.169 1.00 97.69 134 LYS A O 1
ATOM 1076 N N . ALA A 1 135 ? 2.920 -10.958 -2.518 1.00 97.75 135 ALA A N 1
ATOM 1077 C CA . ALA A 1 135 ? 3.950 -10.166 -1.852 1.00 97.75 135 ALA A CA 1
ATOM 1078 C C . ALA A 1 135 ? 4.584 -10.942 -0.688 1.00 97.75 135 ALA A C 1
ATOM 1080 O O . ALA A 1 135 ? 5.808 -11.024 -0.620 1.00 97.75 135 ALA A O 1
ATOM 1081 N N . GLN A 1 136 ? 3.767 -11.563 0.171 1.00 97.31 136 GLN A N 1
ATOM 1082 C CA . GLN A 1 136 ? 4.244 -12.354 1.305 1.00 97.31 136 GLN A CA 1
ATOM 1083 C C . GLN A 1 136 ? 5.100 -13.536 0.845 1.00 97.31 136 GLN A C 1
ATOM 1085 O O . GLN A 1 136 ? 6.197 -13.733 1.357 1.00 97.31 136 GLN A O 1
ATOM 1090 N N . THR A 1 137 ? 4.643 -14.261 -0.181 1.00 97.56 137 THR A N 1
ATOM 1091 C CA . THR A 1 137 ? 5.385 -15.397 -0.749 1.00 97.56 137 THR A CA 1
ATOM 1092 C C . THR A 1 137 ? 6.787 -14.981 -1.210 1.00 97.56 137 THR A C 1
ATOM 1094 O O . THR A 1 137 ? 7.767 -15.651 -0.886 1.00 97.56 137 THR A O 1
ATOM 1097 N N . LEU A 1 138 ? 6.909 -13.853 -1.923 1.00 97.00 138 LEU A N 1
ATOM 1098 C CA . LEU A 1 138 ? 8.217 -13.340 -2.342 1.00 97.00 138 LEU A CA 1
ATOM 1099 C C . LEU A 1 138 ? 9.056 -12.825 -1.168 1.00 97.00 138 LEU A C 1
ATOM 1101 O O . LEU A 1 138 ? 10.272 -12.994 -1.187 1.00 97.00 138 LEU A O 1
ATOM 1105 N N . ILE A 1 139 ? 8.449 -12.196 -0.159 1.00 97.75 139 ILE A N 1
ATOM 1106 C CA . ILE A 1 139 ? 9.168 -11.740 1.040 1.00 97.75 139 ILE A CA 1
ATOM 1107 C C . ILE A 1 139 ? 9.797 -12.925 1.767 1.00 97.75 139 ILE A C 1
ATOM 1109 O O . ILE A 1 139 ? 10.972 -12.852 2.130 1.00 97.75 139 ILE A O 1
ATOM 1113 N N . ASP A 1 140 ? 9.040 -14.002 1.954 1.00 97.25 140 ASP A N 1
ATOM 1114 C CA . ASP A 1 140 ? 9.512 -15.201 2.642 1.00 97.25 140 ASP A CA 1
ATOM 1115 C C . ASP A 1 140 ? 10.650 -15.861 1.857 1.00 97.25 140 ASP A C 1
ATOM 1117 O O . ASP A 1 140 ? 11.709 -16.125 2.422 1.00 97.25 140 ASP A O 1
ATOM 1121 N N . GLU A 1 141 ? 10.505 -15.989 0.533 1.00 95.12 141 GLU A N 1
ATOM 1122 C CA . GLU A 1 141 ? 11.590 -16.458 -0.335 1.00 95.12 141 GLU A CA 1
ATOM 1123 C C . GLU A 1 141 ? 12.845 -15.574 -0.210 1.00 95.12 141 GLU A C 1
ATOM 1125 O O . GLU A 1 141 ? 13.965 -16.071 -0.114 1.00 95.12 141 GLU A O 1
ATOM 1130 N N . LEU A 1 142 ? 12.682 -14.247 -0.198 1.00 95.94 142 LEU A N 1
ATOM 1131 C CA . LEU A 1 142 ? 13.793 -13.297 -0.133 1.00 95.94 142 LEU A CA 1
ATOM 1132 C C . LEU A 1 142 ? 14.526 -13.310 1.215 1.00 95.94 142 LEU A C 1
ATOM 1134 O O . LEU A 1 142 ? 15.726 -13.019 1.238 1.00 95.94 142 LEU A O 1
ATOM 1138 N N . LYS A 1 143 ? 13.845 -13.645 2.320 1.00 94.81 143 LYS A N 1
ATOM 1139 C CA . LYS A 1 143 ? 14.448 -13.759 3.661 1.00 94.81 143 LYS A CA 1
ATOM 1140 C C . LYS A 1 143 ? 15.463 -14.900 3.750 1.00 94.81 143 LYS A C 1
ATOM 1142 O O . LYS A 1 143 ? 16.454 -14.762 4.467 1.00 94.81 143 LYS A O 1
ATOM 1147 N N . ASP A 1 144 ? 15.259 -15.965 2.978 1.00 94.12 144 ASP A N 1
ATOM 1148 C CA . ASP A 1 144 ? 16.141 -17.137 2.952 1.00 94.12 144 ASP A CA 1
ATOM 1149 C C . ASP A 1 144 ? 17.377 -16.949 2.051 1.00 94.12 144 ASP A C 1
ATOM 1151 O O . ASP A 1 144 ? 18.300 -17.769 2.048 1.00 94.12 144 ASP A O 1
ATOM 1155 N N . LEU A 1 145 ? 17.437 -15.855 1.283 1.00 93.00 145 LEU A N 1
ATOM 1156 C CA . LEU A 1 145 ? 18.504 -15.597 0.317 1.00 93.00 145 LEU A CA 1
ATOM 1157 C C . LEU A 1 145 ? 19.606 -14.686 0.873 1.00 93.00 145 LEU A C 1
ATOM 1159 O O . LEU A 1 145 ? 19.417 -13.837 1.745 1.00 93.00 145 LEU A O 1
ATOM 1163 N N . LYS A 1 146 ? 20.809 -14.812 0.301 1.00 94.50 146 LYS A N 1
ATOM 1164 C CA . LYS A 1 146 ? 21.928 -13.921 0.625 1.00 94.50 146 LYS A CA 1
ATOM 1165 C C . LYS A 1 146 ? 21.710 -12.545 -0.010 1.00 94.50 146 LYS A C 1
ATOM 1167 O O . LYS A 1 146 ? 21.878 -12.371 -1.215 1.00 94.50 146 LYS A O 1
ATOM 1172 N N . LEU A 1 147 ? 21.401 -11.560 0.828 1.00 95.00 147 LEU A N 1
ATOM 1173 C CA . LEU A 1 147 ? 21.173 -10.170 0.436 1.00 95.00 147 LEU A CA 1
ATOM 1174 C C . LEU A 1 147 ? 22.335 -9.257 0.845 1.00 95.00 147 LEU A C 1
ATOM 1176 O O . LEU A 1 147 ? 22.945 -9.434 1.902 1.00 95.00 147 LEU A O 1
ATOM 1180 N N . THR A 1 148 ? 22.599 -8.237 0.028 1.00 97.12 148 THR A N 1
ATOM 1181 C CA . THR A 1 148 ? 23.411 -7.079 0.446 1.00 97.12 148 THR A CA 1
ATOM 1182 C C . THR A 1 148 ? 22.674 -6.265 1.512 1.00 97.12 148 THR A C 1
ATOM 1184 O O . THR A 1 148 ? 21.446 -6.319 1.592 1.00 97.12 148 THR A O 1
ATOM 1187 N N . ASP A 1 149 ? 23.380 -5.449 2.294 1.00 96.62 149 ASP A N 1
ATOM 1188 C CA . ASP A 1 149 ? 22.742 -4.651 3.354 1.00 96.62 149 ASP A CA 1
ATOM 1189 C C . ASP A 1 149 ? 21.672 -3.696 2.808 1.00 96.62 149 ASP A C 1
ATOM 1191 O O . ASP A 1 149 ? 20.582 -3.591 3.367 1.00 96.62 149 ASP A O 1
ATOM 1195 N N . LYS A 1 150 ? 21.917 -3.086 1.639 1.00 96.12 150 LYS A N 1
ATOM 1196 C CA . LYS A 1 150 ? 20.924 -2.244 0.952 1.00 96.12 150 LYS A CA 1
ATOM 1197 C C . LYS A 1 150 ? 19.654 -3.024 0.593 1.00 96.12 150 LYS A C 1
ATOM 1199 O O . LYS A 1 150 ? 18.551 -2.499 0.725 1.00 96.12 150 LYS A O 1
ATOM 1204 N N . GLN A 1 151 ? 19.797 -4.269 0.143 1.00 97.12 151 GLN A N 1
ATOM 1205 C CA . GLN A 1 151 ? 18.663 -5.131 -0.200 1.00 97.12 151 GLN A CA 1
ATOM 1206 C C . GLN A 1 151 ? 17.909 -5.604 1.043 1.00 97.12 151 GLN A C 1
ATOM 1208 O O . GLN A 1 151 ? 16.685 -5.631 1.005 1.00 97.12 151 GLN A O 1
ATOM 1213 N N . LYS A 1 152 ? 18.606 -5.898 2.149 1.00 97.12 152 LYS A N 1
ATOM 1214 C CA . LYS A 1 152 ? 17.970 -6.227 3.437 1.00 97.12 152 LYS A CA 1
ATOM 1215 C C . LYS A 1 152 ? 17.132 -5.069 3.964 1.00 97.12 152 LYS A C 1
ATOM 1217 O O . LYS A 1 152 ? 15.990 -5.277 4.351 1.00 97.12 152 LYS A O 1
ATOM 1222 N N . ILE A 1 153 ? 17.669 -3.847 3.928 1.00 97.25 153 ILE A N 1
ATOM 1223 C CA . ILE A 1 153 ? 16.922 -2.646 4.328 1.00 97.25 153 ILE A CA 1
ATOM 1224 C C . ILE A 1 153 ? 15.673 -2.492 3.455 1.00 97.25 153 ILE A C 1
ATOM 1226 O O . ILE A 1 153 ? 14.582 -2.286 3.982 1.00 97.25 153 ILE A O 1
ATOM 1230 N N . LYS A 1 154 ? 15.808 -2.648 2.128 1.00 97.25 154 LYS A N 1
ATOM 1231 C CA . LYS A 1 154 ? 14.654 -2.586 1.224 1.00 97.25 154 LYS A CA 1
ATOM 1232 C C . LYS A 1 154 ? 13.621 -3.674 1.545 1.00 97.25 154 LYS A C 1
ATOM 1234 O O . LYS A 1 154 ? 12.445 -3.350 1.636 1.00 97.25 154 LYS A O 1
ATOM 1239 N N . LEU A 1 155 ? 14.043 -4.922 1.752 1.00 97.81 155 LEU A N 1
ATOM 1240 C CA . LEU A 1 155 ? 13.147 -6.027 2.100 1.00 97.81 155 LEU A CA 1
ATOM 1241 C C . LEU A 1 155 ? 12.401 -5.769 3.414 1.00 97.81 155 LEU A C 1
ATOM 1243 O O . LEU A 1 155 ? 11.187 -5.9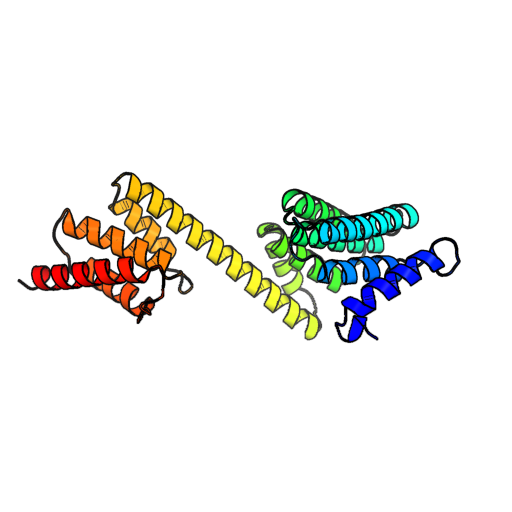22 3.451 1.00 97.81 155 LEU A O 1
ATOM 1247 N N . ASN A 1 156 ? 13.099 -5.318 4.458 1.00 97.19 156 ASN A N 1
ATOM 1248 C CA . ASN A 1 156 ? 12.481 -5.004 5.748 1.00 97.19 156 ASN A CA 1
ATOM 1249 C C . ASN A 1 156 ? 11.429 -3.894 5.621 1.00 97.19 156 ASN A C 1
ATOM 1251 O O . ASN A 1 156 ? 10.374 -3.969 6.243 1.00 97.19 156 ASN A O 1
ATOM 1255 N N . ASN A 1 157 ? 11.691 -2.876 4.797 1.00 97.19 157 ASN A N 1
ATOM 1256 C CA . ASN A 1 157 ? 10.708 -1.827 4.532 1.00 97.19 157 ASN A CA 1
ATOM 1257 C C . ASN A 1 157 ? 9.477 -2.381 3.803 1.00 97.19 157 ASN A C 1
ATOM 1259 O O . ASN A 1 157 ? 8.359 -2.040 4.169 1.00 97.19 157 ASN A O 1
ATOM 1263 N N . LEU A 1 158 ? 9.668 -3.255 2.809 1.00 97.56 158 LEU A N 1
ATOM 1264 C CA . LEU A 1 158 ? 8.561 -3.899 2.095 1.00 97.56 158 LEU A CA 1
ATOM 1265 C C . LEU A 1 158 ? 7.723 -4.790 3.024 1.00 97.56 158 LEU A C 1
ATOM 1267 O O . LEU A 1 158 ? 6.501 -4.710 2.992 1.00 97.56 158 LEU A O 1
ATOM 1271 N N . ASP A 1 159 ? 8.366 -5.573 3.891 1.00 97.12 159 ASP A N 1
ATOM 1272 C CA . ASP A 1 159 ? 7.695 -6.418 4.888 1.00 97.12 159 ASP A CA 1
ATOM 1273 C C . ASP A 1 159 ? 6.880 -5.577 5.883 1.00 97.12 159 ASP A C 1
ATOM 1275 O O . ASP A 1 159 ? 5.697 -5.822 6.114 1.00 97.12 159 ASP A O 1
ATOM 1279 N N . ASN A 1 160 ? 7.462 -4.496 6.407 1.00 94.44 160 ASN A N 1
ATOM 1280 C CA . ASN A 1 160 ? 6.746 -3.570 7.288 1.00 94.44 160 ASN A CA 1
ATOM 1281 C C . ASN A 1 160 ? 5.559 -2.889 6.588 1.00 94.44 160 ASN A C 1
ATOM 1283 O O . ASN A 1 160 ? 4.496 -2.740 7.199 1.00 94.44 160 ASN A O 1
ATOM 1287 N N . ASN A 1 161 ? 5.719 -2.494 5.322 1.00 93.25 161 ASN A N 1
ATOM 1288 C CA . ASN A 1 161 ? 4.649 -1.886 4.530 1.00 93.25 161 ASN A CA 1
ATOM 1289 C C . ASN A 1 161 ? 3.496 -2.873 4.312 1.00 93.25 161 ASN A C 1
ATOM 1291 O O . ASN A 1 161 ? 2.350 -2.536 4.605 1.00 93.25 161 ASN A O 1
ATOM 1295 N N . LEU A 1 162 ? 3.796 -4.106 3.888 1.00 94.31 162 LEU A N 1
ATOM 1296 C CA . LEU A 1 162 ? 2.790 -5.150 3.687 1.00 94.31 162 LEU A CA 1
ATOM 1297 C C . LEU A 1 162 ? 2.019 -5.442 4.980 1.00 94.31 162 LEU A C 1
ATOM 1299 O O . LEU A 1 162 ? 0.787 -5.433 4.982 1.00 94.31 162 LEU A O 1
ATOM 1303 N N . ASN A 1 163 ? 2.735 -5.646 6.089 1.00 92.00 163 ASN A N 1
ATOM 1304 C CA . ASN A 1 163 ? 2.120 -5.900 7.390 1.00 92.00 163 ASN A CA 1
ATOM 1305 C C . ASN A 1 163 ? 1.204 -4.745 7.812 1.00 92.00 163 ASN A C 1
ATOM 1307 O O . ASN A 1 163 ? 0.089 -4.978 8.281 1.00 92.00 163 ASN A O 1
ATOM 1311 N N . SER A 1 164 ? 1.637 -3.501 7.596 1.00 89.12 164 SER A N 1
ATOM 1312 C CA . SER A 1 164 ? 0.840 -2.308 7.902 1.00 89.12 164 SER A CA 1
ATOM 1313 C C . SER A 1 164 ? -0.442 -2.239 7.064 1.00 89.12 164 SER A C 1
ATOM 1315 O O . SER A 1 164 ? -1.517 -1.977 7.606 1.00 89.12 164 SER A O 1
ATOM 1317 N N . GLU A 1 165 ? -0.372 -2.532 5.764 1.00 87.88 165 GLU A N 1
ATOM 1318 C CA . GLU A 1 165 ? -1.547 -2.554 4.885 1.00 87.88 165 GLU A CA 1
ATOM 1319 C C . GLU A 1 165 ? -2.525 -3.683 5.220 1.00 87.88 165 GLU A C 1
ATOM 1321 O O . GLU A 1 165 ? -3.744 -3.485 5.211 1.00 87.88 165 GLU A O 1
ATOM 1326 N N . MET A 1 166 ? -2.019 -4.887 5.496 1.00 88.75 166 MET A N 1
ATOM 1327 C CA . MET A 1 166 ? -2.852 -6.026 5.890 1.00 88.75 166 MET A CA 1
ATOM 1328 C C . MET A 1 166 ? -3.580 -5.732 7.202 1.00 88.75 166 MET A C 1
ATOM 1330 O O . MET A 1 166 ? -4.787 -5.958 7.314 1.00 88.75 166 MET A O 1
ATOM 1334 N N . LEU A 1 167 ? -2.864 -5.155 8.164 1.00 88.50 167 LEU A N 1
ATOM 1335 C CA . LEU A 1 167 ? -3.402 -4.728 9.446 1.00 88.50 167 LEU A CA 1
ATOM 1336 C C . LEU A 1 167 ? -4.493 -3.662 9.292 1.00 88.50 167 LEU A C 1
ATOM 1338 O O . LEU A 1 167 ? -5.559 -3.759 9.910 1.00 88.50 167 LEU A O 1
ATOM 1342 N N . GLN A 1 168 ? -4.258 -2.662 8.440 1.00 87.75 168 GLN A N 1
ATOM 1343 C CA . GLN A 1 168 ? -5.242 -1.629 8.139 1.00 87.75 168 GLN A CA 1
ATOM 1344 C C . GLN A 1 168 ? -6.495 -2.230 7.491 1.00 87.75 168 GLN A C 1
ATOM 1346 O O . GLN A 1 168 ? -7.607 -1.933 7.928 1.00 87.75 168 GLN A O 1
ATOM 1351 N N . ARG A 1 169 ? -6.339 -3.130 6.511 1.00 87.62 169 ARG A N 1
ATOM 1352 C CA . ARG A 1 169 ? -7.462 -3.828 5.861 1.00 87.62 169 ARG A CA 1
ATOM 1353 C C . ARG A 1 169 ? -8.281 -4.657 6.851 1.00 87.62 169 ARG A C 1
ATOM 1355 O O . ARG A 1 169 ? -9.509 -4.584 6.832 1.00 87.62 169 ARG A O 1
ATOM 1362 N N . GLN A 1 170 ? -7.628 -5.399 7.746 1.00 89.06 170 GLN A N 1
ATOM 1363 C CA . GLN A 1 170 ? -8.311 -6.161 8.797 1.00 89.06 170 GLN A CA 1
ATOM 1364 C C . GLN A 1 170 ? -9.075 -5.243 9.757 1.00 89.06 170 GLN A C 1
ATOM 1366 O O . GLN A 1 170 ? -10.253 -5.478 10.029 1.00 89.06 170 GLN A O 1
ATOM 1371 N N . THR A 1 171 ? -8.433 -4.167 10.218 1.00 92.38 171 THR A N 1
ATOM 1372 C CA . THR A 1 171 ? -9.048 -3.174 11.109 1.00 92.38 171 THR A CA 1
ATOM 1373 C C . THR A 1 171 ? -10.295 -2.556 10.475 1.00 92.38 171 THR A C 1
ATOM 1375 O O . THR A 1 171 ? -11.346 -2.502 11.117 1.00 92.38 171 THR A O 1
ATOM 1378 N N . THR A 1 172 ? -10.210 -2.145 9.206 1.00 91.38 172 THR A N 1
ATOM 1379 C CA . THR A 1 172 ? -11.345 -1.607 8.444 1.00 91.38 172 THR A CA 1
ATOM 1380 C C . THR A 1 172 ? -12.452 -2.648 8.285 1.00 91.38 172 THR A C 1
ATOM 1382 O O . THR A 1 172 ? -13.599 -2.359 8.604 1.00 91.38 172 THR A O 1
ATOM 1385 N N . SER A 1 173 ? -12.122 -3.892 7.918 1.00 93.94 173 SER A N 1
ATOM 1386 C CA . SER A 1 173 ? -13.115 -4.967 7.763 1.00 93.94 173 SER A CA 1
ATOM 1387 C C . SER A 1 173 ? -13.903 -5.236 9.049 1.00 93.94 173 SER A C 1
ATOM 1389 O O . SER A 1 173 ? -15.129 -5.365 9.019 1.00 93.94 173 SER A O 1
ATOM 1391 N N . PHE A 1 174 ? -13.225 -5.306 10.198 1.00 96.12 174 PHE A N 1
ATOM 1392 C CA . PHE A 1 174 ? -13.895 -5.475 11.488 1.00 96.12 174 PHE A CA 1
ATOM 1393 C C . PHE A 1 174 ? -14.734 -4.254 11.868 1.00 96.12 174 PHE A C 1
ATOM 1395 O O . PHE A 1 174 ? -15.839 -4.412 12.389 1.00 96.12 174 PHE A O 1
ATOM 1402 N N . ASN A 1 175 ? -14.249 -3.045 11.579 1.00 96.38 175 ASN A N 1
ATOM 1403 C CA . ASN A 1 175 ? -15.016 -1.826 11.798 1.00 96.38 175 ASN A CA 1
ATOM 1404 C C . ASN A 1 175 ? -16.302 -1.807 10.956 1.00 96.38 175 ASN A C 1
ATOM 1406 O O . ASN A 1 175 ? -17.367 -1.537 11.503 1.00 96.38 175 ASN A O 1
ATOM 1410 N N . ASP A 1 176 ? -16.229 -2.151 9.673 1.00 96.62 176 ASP A N 1
ATOM 1411 C CA . ASP A 1 176 ? -17.383 -2.149 8.768 1.00 96.62 176 ASP A CA 1
ATOM 1412 C C . ASP A 1 176 ? -18.417 -3.206 9.173 1.00 96.62 176 ASP A C 1
ATOM 1414 O O . ASP A 1 176 ? -19.616 -2.925 9.216 1.00 96.62 176 ASP A O 1
ATOM 1418 N N . LYS A 1 177 ? -17.964 -4.400 9.588 1.00 97.19 177 LYS A N 1
ATOM 1419 C CA . LYS A 1 177 ? -18.837 -5.414 10.208 1.00 97.19 177 LYS A CA 1
ATOM 1420 C C . LYS A 1 177 ? -19.520 -4.874 11.463 1.00 97.19 177 LYS A C 1
ATOM 1422 O O . LYS A 1 177 ? -20.721 -5.075 11.642 1.00 97.19 177 LYS A O 1
ATOM 1427 N N . GLY A 1 178 ? -18.771 -4.185 12.325 1.00 97.88 178 GLY A N 1
ATOM 1428 C CA . GLY A 1 178 ? -19.305 -3.567 13.536 1.00 97.88 178 GLY A CA 1
ATOM 1429 C C . GLY A 1 178 ? -20.373 -2.519 13.231 1.00 97.88 178 GLY A C 1
ATOM 1430 O O . GLY A 1 178 ? -21.429 -2.531 13.860 1.00 97.88 178 GLY A O 1
ATOM 1431 N N . VAL A 1 179 ? -20.142 -1.666 12.228 1.00 98.06 179 VAL A N 1
ATOM 1432 C CA . VAL A 1 179 ? -21.124 -0.680 11.752 1.00 98.06 179 VAL A CA 1
ATOM 1433 C C . VAL A 1 179 ? -22.383 -1.382 11.243 1.00 98.06 179 VAL A C 1
ATOM 1435 O O . VAL A 1 179 ? -23.475 -1.058 11.703 1.00 98.06 179 VAL A O 1
ATOM 1438 N N 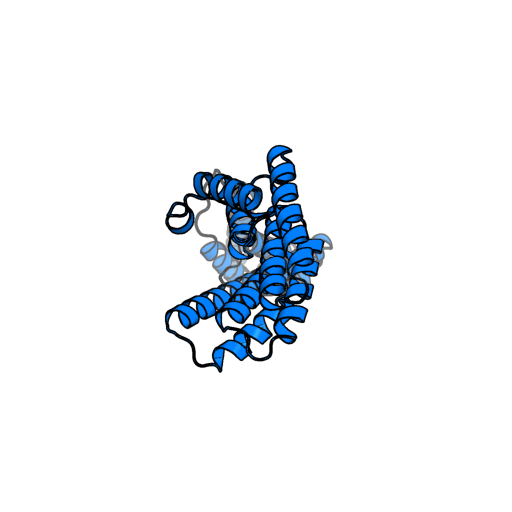. ALA A 1 180 ? -22.245 -2.410 10.403 1.00 98.25 180 ALA A N 1
ATOM 1439 C CA . ALA A 1 180 ? -23.384 -3.148 9.856 1.00 98.25 180 ALA A CA 1
ATOM 1440 C C . ALA A 1 180 ? -24.224 -3.874 10.928 1.00 98.25 180 ALA A C 1
ATOM 1442 O O . ALA A 1 180 ? -25.441 -4.003 10.789 1.00 98.25 180 ALA A O 1
ATOM 1443 N N . HIS A 1 181 ? -23.603 -4.391 11.994 1.00 98.44 181 HIS A N 1
ATOM 1444 C CA . HIS A 1 181 ? -24.332 -4.940 13.146 1.00 98.44 181 HIS A CA 1
ATOM 1445 C C . HIS A 1 181 ? -25.008 -3.833 13.967 1.00 98.44 181 HIS A C 1
ATOM 1447 O O . HIS A 1 181 ? -26.170 -3.965 14.351 1.00 98.44 181 HIS A O 1
ATOM 1453 N N . TYR A 1 182 ? -24.312 -2.715 14.192 1.00 98.06 182 TYR A N 1
ATOM 1454 C CA . TYR A 1 182 ? -24.839 -1.588 14.959 1.00 98.06 182 TYR A CA 1
ATOM 1455 C C . TYR A 1 182 ? -26.080 -0.974 14.300 1.00 98.06 182 TYR A C 1
ATOM 1457 O O . TYR A 1 182 ? -27.072 -0.727 14.983 1.00 98.06 182 TYR A O 1
ATOM 1465 N N . GLU A 1 183 ? -26.065 -0.791 12.978 1.00 97.31 183 GLU A N 1
ATOM 1466 C CA . GLU A 1 183 ? -27.203 -0.272 12.202 1.00 97.31 183 GLU A CA 1
ATOM 1467 C C . GLU A 1 183 ? -28.441 -1.177 12.269 1.00 97.31 183 GLU A C 1
ATOM 1469 O O . GLU A 1 183 ? -29.568 -0.692 12.186 1.00 97.31 183 GLU A O 1
ATOM 1474 N N . ARG A 1 184 ? -28.250 -2.482 12.496 1.00 97.81 184 ARG A N 1
ATOM 1475 C CA . ARG A 1 184 ? -29.332 -3.456 12.722 1.00 97.81 184 ARG A CA 1
ATOM 1476 C C . ARG A 1 184 ? -29.791 -3.545 14.183 1.00 97.81 184 ARG A C 1
ATOM 1478 O O . ARG A 1 184 ? -30.705 -4.304 14.487 1.00 97.81 184 ARG A O 1
ATOM 1485 N N . GLY A 1 185 ? -29.172 -2.794 15.096 1.00 96.06 185 GLY A N 1
ATOM 1486 C CA . GLY A 1 185 ? -29.453 -2.857 16.536 1.00 96.06 185 GLY A CA 1
ATOM 1487 C C . GLY A 1 185 ? -28.866 -4.086 17.244 1.00 96.06 185 GLY A C 1
ATOM 1488 O O . GLY A 1 185 ? -29.186 -4.337 18.408 1.00 96.06 185 GLY A O 1
ATOM 1489 N N . GLU A 1 186 ? -27.994 -4.837 16.567 1.00 97.75 186 GLU A N 1
ATOM 1490 C CA . GLU A 1 186 ? -27.291 -6.024 17.068 1.00 97.75 186 GLU A CA 1
ATOM 1491 C C . GLU A 1 186 ? -26.047 -5.583 17.866 1.00 97.75 186 GLU A C 1
ATOM 1493 O O . GLU A 1 186 ? -24.904 -5.693 17.415 1.00 97.75 186 GLU A O 1
ATOM 1498 N N . LEU A 1 187 ? -26.276 -4.971 19.034 1.00 97.19 187 LEU A N 1
ATOM 1499 C CA . LEU A 1 187 ? -25.247 -4.247 19.792 1.00 97.19 187 LEU A CA 1
ATOM 1500 C C . LEU A 1 187 ? -24.115 -5.152 20.292 1.00 97.19 187 LEU A C 1
ATOM 1502 O O . LEU A 1 187 ? -22.950 -4.762 20.233 1.00 97.19 187 LEU A O 1
ATOM 1506 N N . GLU A 1 188 ? -24.423 -6.357 20.759 1.00 96.62 188 GLU A N 1
ATOM 1507 C CA . GLU A 1 188 ? -23.435 -7.317 21.249 1.00 96.62 188 GLU A CA 1
ATOM 1508 C C . GLU A 1 188 ? -22.499 -7.780 20.124 1.00 96.62 188 GLU A C 1
ATOM 1510 O O . GLU A 1 188 ? -21.277 -7.814 20.297 1.00 96.62 188 GLU A O 1
ATOM 1515 N N . GLN A 1 189 ? -23.056 -8.070 18.946 1.00 98.00 189 GLN A N 1
ATOM 1516 C CA . GLN A 1 189 ? -22.298 -8.445 17.752 1.00 98.00 189 GLN A CA 1
ATOM 1517 C C . GLN A 1 189 ? -21.459 -7.267 17.244 1.00 98.00 189 GLN A C 1
ATOM 1519 O O . GLN A 1 189 ? -20.289 -7.445 16.897 1.00 98.00 189 GLN A O 1
ATOM 1524 N N . ALA A 1 190 ? -22.017 -6.053 17.267 1.00 98.31 190 ALA A N 1
ATOM 1525 C CA . ALA A 1 190 ? -21.287 -4.839 16.921 1.00 98.31 190 ALA A CA 1
ATOM 1526 C C . ALA A 1 190 ? -20.073 -4.633 17.836 1.00 98.31 190 ALA A C 1
ATOM 1528 O O . ALA A 1 190 ? -18.966 -4.399 17.356 1.00 98.31 190 ALA A O 1
ATOM 1529 N N . ILE A 1 191 ? -20.252 -4.777 19.154 1.00 97.94 191 ILE A N 1
ATOM 1530 C CA . ILE A 1 191 ? -19.164 -4.660 20.133 1.00 97.94 191 ILE A CA 1
ATOM 1531 C C . ILE A 1 191 ? -18.105 -5.740 19.909 1.00 97.94 191 ILE A C 1
ATOM 1533 O O . ILE A 1 191 ? -16.918 -5.430 19.984 1.00 97.94 191 ILE A O 1
ATOM 1537 N N . ALA A 1 192 ? -18.496 -6.983 19.614 1.00 97.94 192 ALA A N 1
ATOM 1538 C CA . ALA A 1 192 ? -17.542 -8.050 19.319 1.00 97.94 192 ALA A CA 1
ATOM 1539 C C . ALA A 1 192 ? -16.658 -7.698 18.109 1.00 97.94 192 ALA A C 1
ATOM 1541 O O . ALA A 1 192 ? -15.433 -7.770 18.208 1.00 97.94 192 ALA A O 1
ATOM 1542 N N . ALA A 1 193 ? -17.259 -7.226 17.014 1.00 97.50 193 ALA A N 1
ATOM 1543 C CA . ALA A 1 193 ? -16.524 -6.794 15.828 1.00 97.50 193 ALA A CA 1
ATOM 1544 C C . ALA A 1 193 ? -15.637 -5.564 16.109 1.00 97.50 193 ALA A C 1
ATOM 1546 O O . ALA A 1 193 ? -14.455 -5.551 15.768 1.00 97.50 193 ALA A O 1
ATOM 1547 N N . PHE A 1 194 ? -16.146 -4.552 16.815 1.00 98.06 194 PHE A N 1
ATOM 1548 C CA . PHE A 1 194 ? -15.339 -3.389 17.190 1.00 98.06 194 PHE A CA 1
ATOM 1549 C C . PHE A 1 194 ? -14.205 -3.730 18.164 1.00 98.06 194 PHE A C 1
ATOM 1551 O O . PHE A 1 194 ? -13.152 -3.099 18.110 1.00 98.06 194 PHE A O 1
ATOM 1558 N N . ASN A 1 195 ? -14.365 -4.721 19.040 1.00 97.06 195 ASN A N 1
ATOM 1559 C CA . ASN A 1 195 ? -13.275 -5.192 19.896 1.00 97.06 195 ASN A CA 1
ATOM 1560 C C . ASN A 1 195 ? -12.142 -5.805 19.059 1.00 97.06 195 ASN A C 1
ATOM 1562 O O . ASN A 1 195 ? -10.980 -5.555 19.364 1.00 97.06 195 ASN A O 1
ATOM 1566 N N . GLN A 1 196 ? -12.463 -6.530 17.981 1.00 96.12 196 GLN A N 1
ATOM 1567 C CA . GLN A 1 196 ? -11.455 -7.029 17.035 1.00 96.12 196 GLN A CA 1
ATOM 1568 C C . GLN A 1 196 ? -10.778 -5.886 16.269 1.00 96.12 196 GLN A C 1
ATOM 1570 O O . GLN A 1 196 ? -9.567 -5.887 16.100 1.00 96.12 196 GLN A O 1
ATOM 1575 N N . ALA A 1 197 ? -11.526 -4.862 15.852 1.00 94.81 197 ALA A N 1
ATOM 1576 C CA . ALA A 1 197 ? -10.928 -3.699 15.194 1.00 94.81 197 ALA A CA 1
ATOM 1577 C C . ALA A 1 197 ? -10.006 -2.911 16.145 1.00 94.81 197 ALA A C 1
ATOM 1579 O O . ALA A 1 197 ? -8.928 -2.463 15.769 1.00 94.81 197 ALA A O 1
ATOM 1580 N N . THR A 1 198 ? -10.424 -2.741 17.400 1.00 96.19 198 THR A N 1
ATOM 1581 C CA . THR A 1 198 ? -9.698 -1.941 18.394 1.00 96.19 198 THR A CA 1
ATOM 1582 C C . THR A 1 198 ? -8.601 -2.708 19.130 1.00 96.19 198 THR A C 1
ATOM 1584 O O . THR A 1 198 ? -7.835 -2.071 19.848 1.00 96.19 198 THR A O 1
ATOM 1587 N N . SER A 1 199 ? -8.454 -4.026 18.948 1.00 93.69 199 SER A N 1
ATOM 1588 C CA . SER A 1 199 ? -7.307 -4.764 19.502 1.00 93.69 199 SER A CA 1
ATOM 1589 C C . SER A 1 199 ? -5.983 -4.373 18.848 1.00 93.69 199 SER A C 1
ATOM 1591 O O . SER A 1 199 ? -4.931 -4.557 19.451 1.00 93.69 199 SER A O 1
ATOM 1593 N N . TYR A 1 200 ? -6.031 -3.807 17.643 1.00 89.56 200 TYR A N 1
ATOM 1594 C CA . TYR A 1 200 ? -4.860 -3.280 16.958 1.00 89.56 200 TYR A CA 1
ATOM 1595 C C . TYR A 1 200 ? -4.523 -1.873 17.465 1.00 89.56 200 TYR A C 1
ATOM 1597 O O . TYR A 1 200 ? -5.404 -1.014 17.595 1.00 89.56 200 TYR A O 1
ATOM 1605 N N . GLU A 1 201 ? -3.248 -1.617 17.765 1.00 86.44 201 GLU A N 1
ATOM 1606 C CA . GLU A 1 201 ? -2.794 -0.341 18.340 1.00 86.44 201 GLU A CA 1
ATOM 1607 C C . GLU A 1 201 ? -3.037 0.837 17.388 1.00 86.44 201 GLU A C 1
ATOM 1609 O O . GLU A 1 201 ? -3.474 1.904 17.821 1.00 86.44 201 GLU A O 1
ATOM 1614 N N . GLN A 1 202 ? -2.871 0.588 16.090 1.00 84.50 202 GLN A N 1
ATOM 1615 C CA . GLN A 1 202 ? -3.004 1.516 14.969 1.00 84.50 202 GLN A CA 1
ATOM 1616 C C . GLN A 1 202 ? -4.467 1.840 14.614 1.00 84.50 202 GLN A C 1
ATOM 1618 O O . GLN A 1 202 ? -4.720 2.591 13.672 1.00 84.50 202 GLN A O 1
ATOM 1623 N N . ALA A 1 203 ? -5.447 1.287 15.340 1.00 90.94 203 ALA A N 1
ATOM 1624 C CA . ALA A 1 203 ? -6.858 1.574 15.107 1.00 90.94 203 ALA A CA 1
ATOM 1625 C C . ALA A 1 203 ? -7.149 3.079 15.238 1.00 90.94 203 ALA A C 1
ATOM 1627 O O . ALA A 1 203 ? -6.962 3.682 16.298 1.00 90.94 203 ALA A O 1
ATOM 1628 N N . GLY A 1 204 ? -7.634 3.682 14.151 1.00 92.25 204 GLY A N 1
ATOM 1629 C CA . GLY A 1 204 ? -7.871 5.120 14.081 1.00 92.25 204 GLY A CA 1
ATOM 1630 C C . GLY A 1 204 ? -9.007 5.603 14.987 1.00 92.25 204 GLY A C 1
ATOM 1631 O O . GLY A 1 204 ? -9.928 4.861 15.334 1.00 92.25 204 GLY A O 1
ATOM 1632 N N . THR A 1 205 ? -8.996 6.897 15.308 1.00 94.94 205 THR A N 1
ATOM 1633 C CA . THR A 1 205 ? -9.963 7.555 16.204 1.00 94.94 205 THR A CA 1
ATOM 1634 C C . THR A 1 205 ? -11.425 7.252 15.871 1.00 94.94 205 THR A C 1
ATOM 1636 O O . THR A 1 205 ? -12.224 7.031 16.776 1.00 94.94 205 THR A O 1
ATOM 1639 N N . SER A 1 206 ? -11.796 7.199 14.589 1.00 95.06 206 SER A N 1
ATOM 1640 C CA . SER A 1 206 ? -13.173 6.890 14.175 1.00 95.06 206 SER A CA 1
ATOM 1641 C C . SER A 1 206 ? -13.608 5.477 14.588 1.00 95.06 206 SER A C 1
ATOM 1643 O O . SER A 1 206 ? -14.736 5.303 15.044 1.00 95.06 206 SER A O 1
ATOM 1645 N N . VAL A 1 207 ? -12.705 4.494 14.506 1.00 96.31 207 VAL A N 1
ATOM 1646 C CA . VAL A 1 207 ? -12.944 3.105 14.938 1.00 96.31 207 VAL A CA 1
ATOM 1647 C C . VAL A 1 207 ? -13.105 3.044 16.459 1.00 96.31 207 VAL A C 1
ATOM 1649 O O . VAL A 1 207 ? -14.039 2.421 16.967 1.00 96.31 207 VAL A O 1
ATOM 1652 N N . LEU A 1 208 ? -12.248 3.759 17.199 1.00 97.81 208 LEU A N 1
ATOM 1653 C CA . LEU A 1 208 ? -12.345 3.862 18.660 1.00 97.81 208 LEU A CA 1
ATOM 1654 C C . LEU A 1 208 ? -13.686 4.487 19.087 1.00 97.81 208 LEU A C 1
ATOM 1656 O O . LEU A 1 208 ? -14.361 3.962 19.972 1.00 97.81 208 LEU A O 1
ATOM 1660 N N . LEU A 1 209 ? -14.110 5.570 18.424 1.00 97.88 209 LEU A N 1
ATOM 1661 C CA . LEU A 1 209 ? -15.397 6.229 18.674 1.00 97.88 209 LEU A CA 1
ATOM 1662 C C . LEU A 1 209 ? -16.596 5.329 18.350 1.00 97.88 209 LEU A C 1
ATOM 1664 O O . LEU A 1 209 ? -17.572 5.342 19.100 1.00 97.88 209 LEU A O 1
ATOM 1668 N N . ASN A 1 210 ? -16.532 4.542 17.270 1.00 98.19 210 ASN A N 1
ATOM 1669 C CA . ASN A 1 210 ? -17.563 3.558 16.932 1.00 98.19 210 ASN A CA 1
ATOM 1670 C C . ASN A 1 210 ? -17.717 2.509 18.043 1.00 98.19 210 ASN A C 1
ATOM 1672 O O . ASN A 1 210 ? -18.831 2.259 18.503 1.00 98.19 210 ASN A O 1
ATOM 1676 N N . SER A 1 211 ? -16.596 1.975 18.537 1.00 98.12 211 SER A N 1
ATOM 1677 C CA . SER A 1 211 ? -16.585 1.017 19.648 1.00 98.12 211 SER A CA 1
ATOM 1678 C C . SER A 1 211 ? -17.191 1.605 20.928 1.00 98.12 211 SER A C 1
ATOM 1680 O O . SER A 1 211 ? -18.076 0.999 21.535 1.00 98.12 211 SER A O 1
ATOM 1682 N N . ILE A 1 212 ? -16.784 2.825 21.307 1.00 98.38 212 ILE A N 1
ATOM 1683 C CA . ILE A 1 212 ? -17.337 3.535 22.474 1.00 98.38 212 ILE A CA 1
ATOM 1684 C C . ILE A 1 212 ? -18.846 3.735 22.314 1.00 98.38 212 ILE A C 1
ATOM 1686 O O . ILE A 1 212 ? -19.599 3.505 23.257 1.00 98.38 212 ILE A O 1
ATOM 1690 N N . GLN A 1 213 ? -19.299 4.144 21.128 1.00 98.38 213 GLN A N 1
ATOM 1691 C CA . GLN A 1 213 ? -20.716 4.359 20.864 1.00 98.38 213 GLN A CA 1
ATOM 1692 C C . GLN A 1 213 ? -21.530 3.073 21.023 1.00 98.38 213 GLN A C 1
ATOM 1694 O O . GLN A 1 213 ? -22.553 3.108 21.698 1.00 98.38 213 GLN A O 1
ATOM 1699 N N . ALA A 1 214 ? -21.074 1.948 20.467 1.00 98.19 214 ALA A N 1
ATOM 1700 C CA . ALA A 1 214 ? -21.771 0.671 20.604 1.00 98.19 214 ALA A CA 1
ATOM 1701 C C . ALA A 1 214 ? -21.881 0.226 22.070 1.00 98.19 214 ALA A C 1
ATOM 1703 O O . ALA A 1 214 ? -22.965 -0.128 22.535 1.00 98.19 214 ALA A O 1
ATOM 1704 N N . LYS A 1 215 ? -20.780 0.337 22.823 1.00 98.38 215 LYS A N 1
ATOM 1705 C CA . LYS A 1 215 ? -20.735 0.038 24.263 1.00 98.38 215 LYS A CA 1
ATOM 1706 C C . LYS A 1 215 ? -21.664 0.943 25.076 1.00 98.38 215 LYS A C 1
ATOM 1708 O O . LYS A 1 215 ? -22.377 0.458 25.950 1.00 98.38 215 LYS A O 1
ATOM 1713 N N . ILE A 1 216 ? -21.686 2.246 24.782 1.00 97.81 216 ILE A N 1
ATOM 1714 C CA . ILE A 1 216 ? -22.600 3.200 25.425 1.00 97.81 216 ILE A CA 1
ATOM 1715 C C . ILE A 1 216 ? -24.053 2.852 25.114 1.00 97.81 216 ILE A C 1
ATOM 1717 O O . ILE A 1 216 ? -24.848 2.768 26.042 1.00 97.81 216 ILE A O 1
ATOM 1721 N N . SER A 1 217 ? -24.394 2.594 23.849 1.00 97.38 217 SER A N 1
ATOM 1722 C CA . SER A 1 217 ? -25.758 2.222 23.464 1.00 97.38 217 SER A CA 1
ATOM 1723 C C . SER A 1 217 ? -26.229 0.952 24.174 1.00 97.38 217 SER A C 1
ATOM 1725 O O . SER A 1 217 ? -27.382 0.889 24.594 1.00 97.38 217 SER A O 1
ATOM 1727 N N . LEU A 1 218 ? -25.346 -0.036 24.364 1.00 96.75 218 LEU A N 1
ATOM 1728 C CA . LEU A 1 218 ? -25.683 -1.244 25.118 1.00 96.75 218 LEU A CA 1
ATOM 1729 C C . LEU A 1 218 ? -25.951 -0.931 26.597 1.00 96.75 218 LEU A C 1
ATOM 1731 O O . LEU A 1 218 ? -26.946 -1.397 27.144 1.00 96.75 218 LEU A O 1
ATOM 1735 N N . MET A 1 219 ? -25.107 -0.113 27.232 1.00 96.75 219 MET A N 1
ATOM 1736 C CA . MET A 1 219 ? -25.295 0.296 28.631 1.00 96.75 219 MET A CA 1
ATOM 1737 C C . MET A 1 219 ? -26.529 1.182 28.842 1.00 96.75 219 MET A C 1
ATOM 1739 O O . MET A 1 219 ? -27.136 1.114 29.902 1.00 96.75 219 MET A O 1
ATOM 1743 N N . GLU A 1 220 ? -26.899 2.012 27.862 1.00 95.00 220 GLU A N 1
ATOM 1744 C CA . GLU A 1 220 ? -28.126 2.820 27.905 1.00 95.00 220 GLU A CA 1
ATOM 1745 C C . GLU A 1 220 ? -29.389 1.974 27.721 1.00 95.00 220 GLU A C 1
ATOM 1747 O O . GLU A 1 220 ? -30.420 2.289 28.310 1.00 95.00 220 GLU A O 1
ATOM 1752 N N . ARG A 1 221 ? -29.318 0.913 26.908 1.00 94.38 221 ARG A N 1
ATOM 1753 C CA . ARG A 1 221 ? -30.416 -0.046 26.728 1.00 94.38 221 ARG A CA 1
ATOM 1754 C C . ARG A 1 221 ? -30.594 -0.944 27.952 1.00 94.38 221 ARG A C 1
ATOM 1756 O O . ARG A 1 221 ? -31.720 -1.297 28.290 1.00 94.38 221 ARG A O 1
ATOM 1763 N N . ASN A 1 222 ? -29.483 -1.329 28.568 1.00 90.88 222 ASN A N 1
ATOM 1764 C CA . ASN A 1 222 ? -29.446 -2.218 29.719 1.00 90.88 222 ASN A CA 1
ATOM 1765 C C . ASN A 1 222 ? -29.110 -1.406 30.980 1.00 90.88 222 ASN A C 1
ATOM 1767 O O . ASN A 1 222 ? -29.656 -0.331 31.212 1.00 90.88 222 ASN A O 1
ATOM 1771 N N . SER A 1 223 ? -28.217 -1.929 31.817 1.00 89.94 223 SER A N 1
ATOM 1772 C CA . SER A 1 223 ? -27.654 -1.210 32.953 1.00 89.94 223 SER A CA 1
ATOM 1773 C C . SER A 1 223 ? -26.148 -1.0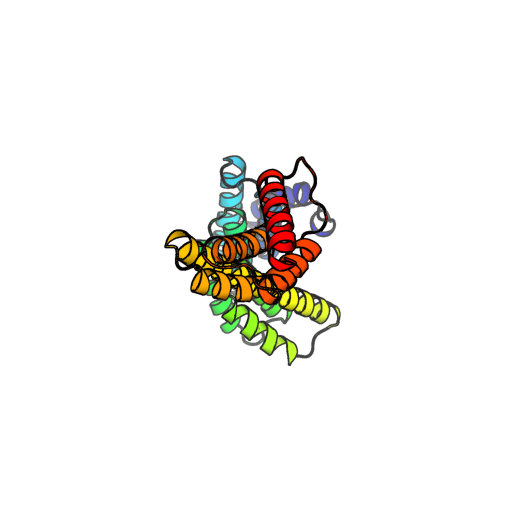30 32.757 1.00 89.94 223 SER A C 1
ATOM 1775 O O . SER A 1 223 ? -25.507 -1.902 32.161 1.00 89.94 223 SER A O 1
ATOM 1777 N N . PRO A 1 224 ? -25.562 0.074 33.249 1.00 91.38 224 PRO A N 1
ATOM 1778 C CA . PRO A 1 224 ? -24.121 0.275 33.199 1.00 91.38 224 PRO A CA 1
ATOM 1779 C C . PRO A 1 224 ? -23.379 -0.835 33.946 1.00 91.38 224 PRO A C 1
ATOM 1781 O O . PRO A 1 224 ? -23.755 -1.195 35.061 1.00 91.38 224 PRO A O 1
ATOM 1784 N N . ASP A 1 225 ? -22.276 -1.320 33.381 1.00 92.50 225 ASP A N 1
ATOM 1785 C CA . ASP A 1 225 ? -21.403 -2.276 34.055 1.00 92.50 225 ASP A CA 1
ATOM 1786 C C . ASP A 1 225 ? -19.950 -1.781 34.106 1.00 92.50 225 ASP A C 1
ATOM 1788 O O . ASP A 1 225 ? -19.439 -1.096 33.212 1.00 92.50 225 ASP A O 1
ATOM 1792 N N . LYS A 1 226 ? -19.255 -2.134 35.193 1.00 93.19 226 LYS A N 1
ATOM 1793 C CA . LYS A 1 226 ? -17.897 -1.644 35.473 1.00 93.19 226 LYS A CA 1
ATOM 1794 C C . LYS A 1 226 ? -16.870 -2.112 34.438 1.00 93.19 226 LYS A C 1
ATOM 1796 O O . LYS A 1 226 ? -15.883 -1.407 34.215 1.00 93.19 226 LYS A O 1
ATOM 1801 N N . LYS A 1 227 ? -17.072 -3.278 33.814 1.00 94.75 227 LYS A N 1
ATOM 1802 C CA . LYS A 1 227 ? -16.140 -3.826 32.822 1.00 94.75 227 LYS A CA 1
ATOM 1803 C C . LYS A 1 227 ? -16.211 -3.005 31.537 1.00 94.75 227 LYS A C 1
ATOM 1805 O O . LYS A 1 227 ? -15.182 -2.497 31.093 1.00 94.75 227 LYS A O 1
ATOM 1810 N N . THR A 1 228 ? -17.410 -2.787 31.007 1.00 94.88 228 THR A N 1
ATOM 1811 C CA . THR A 1 228 ? -17.626 -1.994 29.792 1.00 94.88 228 THR A CA 1
ATOM 1812 C C . THR A 1 228 ? -17.205 -0.537 29.987 1.00 94.88 228 THR A C 1
ATOM 1814 O O . THR A 1 228 ? -16.557 0.037 29.112 1.00 94.88 228 THR A O 1
ATOM 1817 N N . LEU A 1 229 ? -17.461 0.057 31.161 1.00 97.12 229 LEU A N 1
ATOM 1818 C CA . LEU A 1 229 ? -16.960 1.398 31.489 1.00 97.12 229 LEU A CA 1
ATOM 1819 C C . LEU A 1 229 ? -15.425 1.466 31.471 1.00 97.12 229 LEU A C 1
ATOM 1821 O O . LEU A 1 229 ? -14.854 2.406 30.915 1.00 97.12 229 LEU A O 1
ATOM 1825 N N . LYS A 1 230 ? -14.734 0.461 32.022 1.00 97.19 230 LYS A N 1
ATOM 1826 C CA . LYS A 1 230 ? -13.265 0.396 31.975 1.00 97.19 230 LYS A CA 1
ATOM 1827 C C . LYS A 1 230 ? -12.751 0.299 30.537 1.00 97.19 230 LYS A C 1
ATOM 1829 O O . LYS A 1 230 ? -11.786 0.976 30.196 1.00 97.19 230 LYS A O 1
ATOM 1834 N N . GLU A 1 231 ? -13.404 -0.493 29.692 1.00 96.81 231 GLU A N 1
ATOM 1835 C CA . GLU A 1 231 ? -13.058 -0.605 28.270 1.00 96.81 231 GLU A CA 1
ATOM 1836 C C . GLU A 1 231 ? -13.250 0.732 27.535 1.00 96.81 231 GLU A C 1
ATOM 1838 O O . GLU A 1 231 ? -12.333 1.190 26.853 1.00 96.81 231 GLU A O 1
ATOM 1843 N N . CYS A 1 232 ? -14.381 1.419 27.740 1.00 98.00 232 CYS A N 1
ATOM 1844 C CA . CYS A 1 232 ? -14.610 2.766 27.204 1.00 98.00 232 CYS A CA 1
ATOM 1845 C C . CYS A 1 232 ? -13.531 3.757 27.659 1.00 98.00 232 CYS A C 1
ATOM 1847 O O . CYS A 1 232 ? -13.040 4.540 26.847 1.00 98.00 232 CYS A O 1
ATOM 1849 N N . ARG A 1 233 ? -13.115 3.701 28.932 1.00 97.69 233 ARG A N 1
ATOM 1850 C CA . ARG A 1 233 ? -12.032 4.543 29.458 1.00 97.69 233 ARG A CA 1
ATOM 1851 C C . ARG A 1 233 ? -10.719 4.303 28.722 1.00 97.69 233 ARG A C 1
ATOM 1853 O O . ARG A 1 233 ? -10.068 5.268 28.335 1.00 97.69 233 ARG A O 1
ATOM 1860 N N . THR A 1 234 ? -10.336 3.043 28.516 1.00 97.56 234 THR A N 1
ATOM 1861 C CA . THR A 1 234 ? -9.117 2.689 27.773 1.00 97.56 234 THR A CA 1
ATOM 1862 C C . THR A 1 234 ? -9.152 3.251 26.353 1.00 97.56 234 THR A C 1
ATOM 1864 O O . THR A 1 234 ? -8.170 3.831 25.895 1.00 97.56 234 THR A O 1
ATOM 1867 N N . LEU A 1 235 ? -10.293 3.145 25.669 1.00 97.81 235 LEU A N 1
ATOM 1868 C CA . LEU A 1 235 ? -10.458 3.687 24.319 1.00 97.81 235 LEU A CA 1
ATOM 1869 C C . LEU A 1 235 ? -10.410 5.224 24.302 1.00 97.81 235 LEU A C 1
ATOM 1871 O O . LEU A 1 235 ? -9.754 5.801 23.440 1.00 97.81 235 LEU A O 1
ATOM 1875 N N . LEU A 1 236 ? -11.036 5.899 25.271 1.00 97.44 236 LEU A N 1
ATOM 1876 C CA . LEU A 1 236 ? -10.974 7.360 25.406 1.00 97.44 236 LEU A CA 1
ATOM 1877 C C . LEU A 1 236 ? -9.552 7.861 25.689 1.00 97.44 236 LEU A C 1
ATOM 1879 O O . LEU A 1 236 ? -9.156 8.888 25.145 1.00 97.44 236 LEU A O 1
ATOM 1883 N N . LEU A 1 237 ? -8.774 7.136 26.500 1.00 96.75 237 LEU A N 1
ATOM 1884 C CA . LEU A 1 237 ? -7.366 7.458 26.750 1.00 96.75 237 LEU A CA 1
ATOM 1885 C C . LEU A 1 237 ? -6.517 7.324 25.483 1.00 96.75 237 LEU A C 1
ATOM 1887 O O . LEU A 1 237 ? -5.667 8.173 25.246 1.00 96.75 237 LEU A O 1
ATOM 1891 N N . ARG A 1 238 ? -6.782 6.308 24.650 1.00 96.12 238 ARG A N 1
ATOM 1892 C CA . ARG A 1 238 ? -6.126 6.156 23.340 1.00 96.12 238 ARG A CA 1
ATOM 1893 C C . ARG A 1 238 ? -6.467 7.286 22.372 1.00 96.12 238 ARG A C 1
ATOM 1895 O O . ARG A 1 238 ? -5.610 7.681 21.595 1.00 96.12 238 ARG A O 1
ATOM 1902 N N . ILE A 1 239 ? -7.698 7.802 22.413 1.00 96.31 239 ILE A N 1
ATOM 1903 C CA . ILE A 1 239 ? -8.091 8.981 21.623 1.00 96.31 239 ILE A CA 1
ATOM 1904 C C . ILE A 1 239 ? -7.364 10.239 22.123 1.00 96.31 239 ILE A C 1
ATOM 1906 O O . ILE A 1 239 ? -7.005 11.093 21.319 1.00 96.31 239 ILE A O 1
ATOM 1910 N N . GLY A 1 240 ? -7.160 10.358 23.436 1.00 94.38 240 GLY A N 1
ATOM 1911 C CA . GLY A 1 240 ? -6.555 11.535 24.047 1.00 94.38 240 GLY A CA 1
ATOM 1912 C C . GLY A 1 240 ? -7.464 12.765 23.985 1.00 94.38 240 GLY A C 1
ATOM 1913 O O . GLY A 1 240 ? -8.698 12.667 24.055 1.00 94.38 240 GLY A O 1
ATOM 1914 N N . GLU A 1 241 ? -6.844 13.941 23.895 1.00 91.50 241 GLU A N 1
ATOM 1915 C CA . GLU A 1 241 ? -7.549 15.201 23.676 1.00 91.50 241 GLU A CA 1
ATOM 1916 C C . GLU A 1 241 ? -7.787 15.436 22.186 1.00 91.50 241 GLU A C 1
ATOM 1918 O O . GLU A 1 241 ? -6.905 15.240 21.354 1.00 91.50 241 GLU A O 1
ATOM 1923 N N . MET A 1 242 ? -8.997 15.880 21.855 1.00 92.12 242 MET A N 1
ATOM 1924 C CA . MET A 1 242 ? -9.395 16.176 20.486 1.00 92.12 242 MET A CA 1
ATOM 1925 C C . MET A 1 242 ? -9.597 17.678 20.329 1.00 92.12 242 MET A C 1
ATOM 1927 O O . MET A 1 242 ? -10.308 18.301 21.122 1.00 92.12 242 MET A O 1
ATOM 1931 N N . ALA A 1 243 ? -8.977 18.259 19.304 1.00 91.62 243 ALA A N 1
ATOM 1932 C CA . ALA A 1 243 ? -9.107 19.677 19.009 1.00 91.62 243 ALA A CA 1
ATOM 1933 C C . ALA A 1 243 ? -10.531 20.017 18.535 1.00 91.62 243 ALA A C 1
ATOM 1935 O O . ALA A 1 243 ? -11.188 19.220 17.868 1.00 91.62 243 ALA A O 1
ATOM 1936 N N . LYS A 1 244 ? -11.017 21.221 18.862 1.00 91.94 244 LYS A N 1
ATOM 1937 C CA . LYS A 1 244 ? -12.395 21.653 18.546 1.00 91.94 244 LYS A CA 1
ATOM 1938 C C . LYS A 1 244 ? -12.679 21.799 17.048 1.00 91.94 244 LYS A C 1
ATOM 1940 O O . LYS A 1 244 ? -13.841 21.832 16.663 1.00 91.94 244 LYS A O 1
ATOM 1945 N N . ASN A 1 245 ? -11.634 21.944 16.240 1.00 93.25 245 ASN A N 1
ATOM 1946 C CA . ASN A 1 245 ? -11.702 22.031 14.784 1.00 93.25 245 ASN A CA 1
ATOM 1947 C C . ASN A 1 245 ? -11.640 20.658 14.094 1.00 93.25 245 ASN A C 1
ATOM 1949 O O . ASN A 1 245 ? -11.713 20.616 12.874 1.00 93.25 245 ASN A O 1
ATOM 1953 N N . ASP A 1 246 ? -11.487 19.557 14.838 1.00 93.44 246 ASP A N 1
ATOM 1954 C CA . ASP A 1 246 ? -11.618 18.209 14.283 1.00 93.44 246 ASP A CA 1
ATOM 1955 C C . ASP A 1 246 ? -13.100 17.916 14.013 1.00 93.44 246 ASP A C 1
ATOM 1957 O O . ASP A 1 246 ? -13.940 18.052 14.908 1.00 93.44 246 ASP A O 1
ATOM 1961 N N . ASP A 1 247 ? -13.427 17.459 12.804 1.00 93.94 247 ASP A N 1
ATOM 1962 C CA . ASP A 1 247 ? -14.803 17.152 12.388 1.00 93.94 247 ASP A CA 1
ATOM 1963 C C . ASP A 1 247 ? -15.497 16.124 13.303 1.00 93.94 247 ASP A C 1
ATOM 1965 O O . ASP A 1 247 ? -16.725 16.082 13.420 1.00 93.94 247 ASP A O 1
ATOM 1969 N N . ARG A 1 248 ? -14.722 15.289 14.005 1.00 95.19 248 ARG A N 1
ATOM 1970 C CA . ARG A 1 248 ? -15.226 14.249 14.915 1.00 95.19 248 ARG A CA 1
ATOM 1971 C C . ARG A 1 248 ? -15.454 14.768 16.337 1.00 95.19 248 ARG A C 1
ATOM 1973 O O . ARG A 1 248 ? -16.051 14.047 17.145 1.00 95.19 248 ARG A O 1
ATOM 1980 N N . PHE A 1 249 ? -15.036 15.998 16.656 1.00 96.62 249 PHE A N 1
ATOM 1981 C CA . PHE A 1 249 ? -15.070 16.558 18.012 1.00 96.62 249 PHE A CA 1
ATOM 1982 C C . PHE A 1 249 ? -16.472 16.553 18.619 1.00 96.62 249 PHE A C 1
ATOM 1984 O O . PHE A 1 249 ? -16.651 16.136 19.764 1.00 96.62 249 PHE A O 1
ATOM 1991 N N . ALA A 1 250 ? -17.489 16.948 17.848 1.00 96.25 250 ALA A N 1
ATOM 1992 C CA . ALA A 1 250 ? -18.872 16.978 18.325 1.00 96.25 250 ALA A CA 1
ATOM 1993 C C . ALA A 1 250 ? -19.349 15.589 18.791 1.00 96.25 250 ALA A C 1
ATOM 1995 O O . ALA A 1 250 ? -19.959 15.449 19.857 1.00 96.25 250 ALA A O 1
ATOM 1996 N N . ARG A 1 251 ? -19.017 14.541 18.023 1.00 96.62 251 ARG A N 1
ATOM 1997 C CA . ARG A 1 251 ? -19.339 13.150 18.363 1.00 96.62 251 ARG A CA 1
ATOM 1998 C C . ARG A 1 251 ? -18.574 12.692 19.601 1.00 96.62 251 ARG A C 1
ATOM 2000 O O . ARG A 1 251 ? -19.184 12.120 20.504 1.00 96.62 251 ARG A O 1
ATOM 2007 N N . TYR A 1 252 ? -17.272 12.966 19.658 1.00 97.81 252 TYR A N 1
ATOM 2008 C CA . TYR A 1 252 ? -16.429 12.652 20.811 1.00 97.81 252 TYR A CA 1
ATOM 2009 C C . TYR A 1 252 ? -16.957 13.298 22.100 1.00 97.81 252 TYR A C 1
ATOM 2011 O O . TYR A 1 252 ? -17.174 12.601 23.090 1.00 97.81 252 TYR A O 1
ATOM 2019 N N . ALA A 1 253 ? -17.237 14.604 22.079 1.00 97.00 253 ALA A N 1
ATOM 2020 C CA . ALA A 1 253 ? -17.707 15.352 23.243 1.00 97.00 253 ALA A CA 1
ATOM 2021 C C . ALA A 1 253 ? -19.046 14.814 23.769 1.00 97.00 253 ALA A C 1
ATOM 2023 O O . ALA A 1 253 ? -19.220 14.648 24.979 1.00 97.00 253 ALA A O 1
ATOM 2024 N N . ARG A 1 254 ? -19.976 14.477 22.863 1.00 97.62 254 ARG A N 1
ATOM 2025 C CA . ARG A 1 254 ? -21.249 13.838 23.221 1.00 97.62 254 ARG A CA 1
ATOM 2026 C C . ARG A 1 254 ? -21.025 12.491 23.908 1.00 97.62 254 ARG A C 1
ATOM 2028 O O . ARG A 1 254 ? -21.578 12.268 24.980 1.00 97.62 254 ARG A O 1
ATOM 2035 N N . LEU A 1 255 ? -20.212 11.614 23.316 1.00 97.75 255 LEU A N 1
ATOM 2036 C CA . LEU A 1 255 ? -19.930 10.288 23.878 1.00 97.75 255 LEU A CA 1
ATOM 2037 C C . LEU A 1 255 ? -19.227 10.383 25.237 1.00 97.75 255 LEU A C 1
ATOM 2039 O O . LEU A 1 255 ? -19.599 9.659 26.155 1.00 97.75 255 LEU A O 1
ATOM 2043 N N . ARG A 1 256 ? -18.277 11.312 25.398 1.00 97.06 256 ARG A N 1
ATOM 2044 C CA . ARG A 1 256 ? -17.589 11.556 26.674 1.00 97.06 256 ARG A CA 1
ATOM 2045 C C . ARG A 1 256 ? -18.561 12.012 27.764 1.00 97.06 256 ARG A C 1
ATOM 2047 O O . ARG A 1 256 ? -18.558 11.447 28.851 1.00 97.06 256 ARG A O 1
ATOM 2054 N N . LYS A 1 257 ? -19.462 12.948 27.447 1.00 97.69 257 LYS A N 1
ATOM 2055 C CA . LYS A 1 257 ? -20.516 13.390 28.374 1.00 97.69 257 LYS A CA 1
ATOM 2056 C C . LYS A 1 257 ? -21.432 12.236 28.795 1.00 97.69 257 LYS A C 1
ATOM 2058 O O . LYS A 1 257 ? -21.767 12.120 29.973 1.00 97.69 257 LYS A O 1
ATOM 2063 N N . THR A 1 258 ? -21.842 11.385 27.852 1.00 97.44 258 THR A N 1
ATOM 2064 C CA . THR A 1 258 ? -22.680 10.217 28.161 1.00 97.44 258 THR A CA 1
ATOM 2065 C 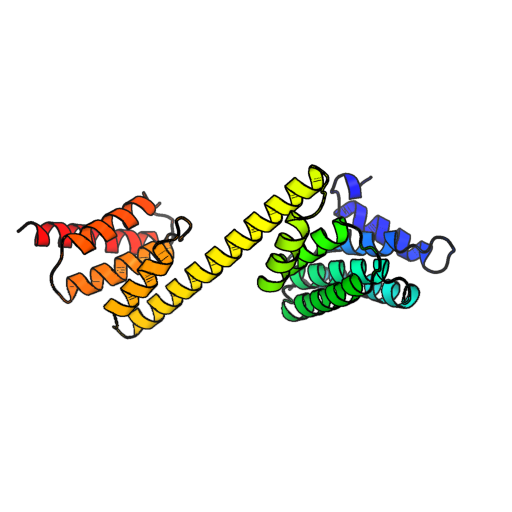C . THR A 1 258 ? -21.930 9.196 29.013 1.00 97.44 258 THR A C 1
ATOM 2067 O O . THR A 1 258 ? -22.488 8.699 29.988 1.00 97.44 258 THR A O 1
ATOM 2070 N N . TYR A 1 259 ? -20.662 8.925 28.699 1.00 97.62 259 TYR A N 1
ATOM 2071 C CA . TYR A 1 259 ? -19.793 8.065 29.500 1.00 97.62 259 TYR A CA 1
ATOM 2072 C C . TYR A 1 259 ? -19.691 8.556 30.953 1.00 97.62 259 TYR A C 1
ATOM 2074 O O . TYR A 1 259 ? -19.954 7.781 31.871 1.00 97.62 259 TYR A O 1
ATOM 2082 N N . ASP A 1 260 ? -19.423 9.848 31.172 1.00 96.56 260 ASP A N 1
ATOM 2083 C CA . ASP A 1 260 ? -19.313 10.423 32.520 1.00 96.56 260 ASP A CA 1
ATOM 2084 C C . ASP A 1 260 ? -20.622 10.282 33.317 1.00 96.56 260 ASP A C 1
ATOM 2086 O O . ASP A 1 260 ? -20.599 10.016 34.521 1.00 96.56 260 ASP A O 1
ATOM 2090 N N . ARG A 1 261 ? -21.778 10.420 32.650 1.00 96.75 261 ARG A N 1
ATOM 2091 C CA . ARG A 1 261 ? -23.098 10.177 33.256 1.00 96.75 261 ARG A CA 1
ATOM 2092 C C . ARG A 1 261 ? -23.257 8.713 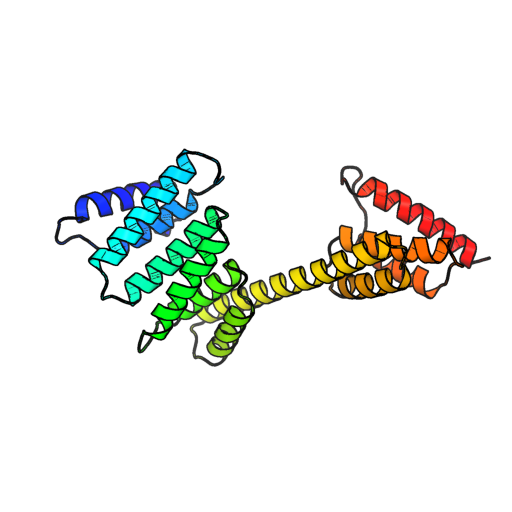33.678 1.00 96.75 261 ARG A C 1
ATOM 2094 O O . ARG A 1 261 ? -23.698 8.457 34.795 1.00 96.75 261 ARG A O 1
ATOM 2101 N N . LEU A 1 262 ? -22.894 7.766 32.810 1.00 95.62 262 LEU A N 1
ATOM 2102 C CA . LEU A 1 262 ? -22.991 6.329 33.098 1.00 95.62 262 LEU A CA 1
ATOM 2103 C C . LEU A 1 262 ? -22.038 5.904 34.228 1.00 95.62 262 LEU A C 1
ATOM 2105 O O . LEU A 1 262 ? -22.403 5.057 35.036 1.00 95.62 262 LEU A O 1
ATOM 2109 N N . CYS A 1 263 ? -20.856 6.522 34.347 1.00 94.88 263 CYS A N 1
ATOM 2110 C CA . CYS A 1 263 ? -19.951 6.290 35.478 1.00 94.88 263 CYS A CA 1
ATOM 2111 C C . CYS A 1 263 ? -20.572 6.661 36.830 1.00 94.88 263 CYS A C 1
ATOM 2113 O O . CYS A 1 263 ? -20.377 5.935 37.804 1.00 94.88 263 CYS A O 1
ATOM 2115 N N . ARG A 1 264 ? -21.306 7.781 36.897 1.00 93.69 264 ARG A N 1
ATOM 2116 C CA . ARG A 1 264 ? -21.989 8.213 38.128 1.00 93.69 264 ARG A CA 1
ATOM 2117 C C . ARG A 1 264 ? -23.098 7.237 38.506 1.00 93.69 264 ARG A C 1
ATOM 2119 O O . ARG A 1 264 ? -23.100 6.751 39.626 1.00 93.69 264 ARG A O 1
ATOM 2126 N N . ALA A 1 265 ? -23.930 6.862 37.534 1.00 90.19 265 ALA A N 1
ATOM 2127 C CA . ALA A 1 265 ? -25.017 5.904 37.732 1.00 90.19 265 ALA A CA 1
ATOM 2128 C C . ALA A 1 265 ? -24.538 4.503 38.164 1.00 90.19 265 ALA A C 1
ATOM 2130 O O . ALA A 1 265 ? -25.267 3.794 38.836 1.00 90.19 265 ALA A O 1
ATOM 2131 N N . ALA A 1 266 ? -23.321 4.088 37.790 1.00 87.62 266 ALA A N 1
ATOM 2132 C CA . ALA A 1 266 ? -22.742 2.801 38.203 1.00 87.62 266 ALA A CA 1
ATOM 2133 C C . ALA A 1 266 ? -22.068 2.823 39.592 1.00 87.62 266 ALA A C 1
ATOM 2135 O O . ALA A 1 266 ? -21.546 1.796 40.040 1.00 87.62 266 ALA A O 1
ATOM 2136 N N . SER A 1 267 ? -21.963 4.007 40.202 1.00 78.38 267 SER A N 1
ATOM 2137 C CA . SER A 1 267 ? -21.344 4.226 41.516 1.00 78.38 267 SER A CA 1
ATOM 2138 C C . SER A 1 267 ? -22.377 4.413 42.635 1.00 78.38 267 SER A C 1
ATOM 2140 O O . SER A 1 267 ? -21.983 4.425 43.800 1.00 78.38 267 SER A O 1
ATOM 2142 N N . GLU A 1 268 ? -23.650 4.576 42.266 1.00 60.25 268 GLU A N 1
ATOM 2143 C CA . GLU A 1 268 ? -24.837 4.579 43.135 1.00 60.25 268 GLU A CA 1
ATOM 2144 C C . GLU A 1 268 ? -25.338 3.143 43.358 1.00 60.25 268 GLU A C 1
ATOM 2146 O O . GLU A 1 268 ? -25.765 2.852 44.497 1.00 60.25 268 GLU A O 1
#